Protein 4LOX (pdb70)

Foldseek 3Di:
DAFADDDLLLVLLQCLQFKFWAWDWAQDCVAPLRTDIWIKIKGKDFQLQPVNLVSVCVVQVVAFDWADDDDGMIMTMHTDLVSCVVGVVVSCVVNPHQFLSSLLVVLSVVLSVLVVVPVCSDNVSVLSNLQSNQPHDPGDDPVSCVVCVVRDRPDGDDDDDRDSPDLLSVLNNCLRFKDFDWDWAADPPQPLGTDIWTKIKGKDFLSRVVHLVCVCVVQVHFDKDDDPPDRMMMGMDTPLVSCVPGVLVSCVVNPHHGCVSVQSVLSVVLSVLVVVVVCSPNVNVVVNVVSNCCHDVNPD

Sequence (300 aa):
GENGKLNPWAVVGFIDAEGSFMVRVRKNSKYKTGWLVVAIFSVTVDKKDLFLLESLKTFFGGLGSIKKSGNSTFSYRIESSEQQLTKIILPFFDKYSLITEKLGDYLLFKKVLELMGTKEHLTQRGLEKIVSLKASINKGLSEELQAAFPQCVPTPRPEINNKLIPDPFWLAGFVSGDGSFKSILKKSESIKVGFQSILVFQITQHARDVKLMESLISYLGCGFIEKDSRGPWLYYTVTNFSDIQGKIIPFFHQYKIIGSKYGDYMDWCKIALIMQNKNHLTPEGLNEIRALKGGMNKGRL

Radius of gyration: 22.29 Å; Cα contacts (8 Å, |Δi|>4): 519; chains: 1; bounding box: 34×68×50 Å

InterPro domains:
  IPR004860 Homing endonuclease, LAGLIDADG domain [PF00961] (127-226)
  IPR004860 Homing endonuclease, LAGLIDADG domain [PF00961] (285-385)
  IPR027434 Homing endonuclease [G3DSA:3.10.28.10] (90-269)
  IPR027434 Homing endonuclease [G3DSA:3.10.28.10] (270-428)
  IPR027434 Homing endonuclease [SSF55608] (118-264)
  IPR027434 Homing endonuclease [SSF55608] (281-418)
  IPR051289 LAGLIDADG Homing Endonuclease [PTHR36181] (102-414)

Organism: Sordaria macrospora (strain ATCC MYA-333 / DSM 997 / K(L3346) / K-hell) (NCBI:txid771870)

Structure (mmCIF, N/CA/C/O backbone):
data_4LOX
#
_entry.id   4LOX
#
_cell.length_a   61.284
_cell.length_b   67.429
_cell.length_c   98.090
_cell.angle_alpha   90.00
_cell.angle_beta   90.00
_cell.angle_gamma   90.00
#
_symmetry.space_group_name_H-M   'P 21 21 21'
#
loop_
_entity.id
_entity.type
_entity.pdbx_description
1 polymer 'LAGLIDADG homing endonuclease I-SmaMI'
2 polymer "DNA (5'-D(*CP*GP*TP*AP*CP*AP*CP*CP*TP*GP*AP*TP*AP*A)-3')"
3 polymer "DNA (5'-D(P*TP*GP*GP*AP*GP*GP*AP*TP*AP*CP*C)-3')"
4 polymer "DNA (5'-D(*GP*GP*TP*AP*TP*CP*CP*TP*CP*CP*AP*TP*TP*AP*T)-3')"
5 polymer "DNA (5'-D(P*CP*AP*GP*GP*TP*GP*TP*AP*CP*G)-3')"
6 non-polymer 'MAGNESIUM ION'
7 water water
#
loop_
_atom_site.group_PDB
_atom_site.id
_atom_site.type_symbol
_atom_site.label_atom_id
_atom_site.label_alt_id
_atom_site.label_comp_id
_atom_site.label_asym_id
_atom_site.label_entity_id
_atom_site.label_seq_id
_atom_site.pdbx_PDB_ins_code
_atom_site.Cartn_x
_atom_site.Cartn_y
_atom_site.Cartn_z
_atom_site.occupancy
_atom_site.B_iso_or_equiv
_atom_site.auth_seq_id
_atom_site.auth_comp_id
_atom_site.auth_asym_id
_atom_site.auth_atom_id
_atom_site.pdbx_PDB_model_num
ATOM 1 N N . GLY A 1 3 ? -7.124 21.522 5.033 1.00 46.33 3 GLY A N 1
ATOM 2 C CA . GLY A 1 3 ? -5.692 21.076 5.112 1.00 44.83 3 GLY A CA 1
ATOM 3 C C . GLY A 1 3 ? -5.563 19.584 5.360 1.00 41.46 3 GLY A C 1
ATOM 4 O O . GLY A 1 3 ? -4.720 18.904 4.769 1.00 56.82 3 GLY A O 1
ATOM 5 N N . GLU A 1 4 ? -6.394 19.072 6.261 1.00 64.19 4 GLU A N 1
ATOM 6 C CA . GLU A 1 4 ? -6.325 17.669 6.650 1.00 52.69 4 GLU A CA 1
ATOM 7 C C . GLU A 1 4 ? -7.750 17.231 6.929 1.00 56.22 4 GLU A C 1
ATOM 8 O O . GLU A 1 4 ? -8.532 17.967 7.548 1.00 68.39 4 GLU A O 1
ATOM 14 N N . ASN A 1 5 ? -8.113 16.045 6.449 1.00 49.53 5 ASN A N 1
ATOM 15 C CA . ASN A 1 5 ? -9.501 15.644 6.539 1.00 39.10 5 ASN A CA 1
ATOM 16 C C . ASN A 1 5 ? -9.660 14.210 7.088 1.00 35.69 5 ASN A C 1
ATOM 17 O O . ASN A 1 5 ? -9.085 13.267 6.559 1.00 38.33 5 ASN A O 1
ATOM 22 N N . GLY A 1 6 ? -10.418 14.064 8.173 1.00 38.10 6 GLY A N 1
ATOM 23 C CA . GLY A 1 6 ? -10.692 12.737 8.769 1.00 46.13 6 GLY A CA 1
ATOM 24 C C . GLY A 1 6 ? -12.156 12.338 9.011 1.00 44.32 6 GLY A C 1
ATOM 25 O O . GLY A 1 6 ? -12.398 11.338 9.706 1.00 53.33 6 GLY A O 1
ATOM 26 N N . LYS A 1 7 ? -13.130 13.092 8.477 1.00 45.10 7 LYS A N 1
ATOM 27 C CA . LYS A 1 7 ? -14.582 12.712 8.565 1.00 38.15 7 LYS A CA 1
ATOM 28 C C . LYS A 1 7 ? -14.787 11.482 7.701 1.00 38.79 7 LYS A C 1
ATOM 29 O O . LYS A 1 7 ? -14.238 11.427 6.571 1.00 41.38 7 LYS A O 1
ATOM 35 N N . LEU A 1 8 ? -15.534 10.495 8.216 1.00 38.31 8 LEU A N 1
ATOM 36 C CA . LEU A 1 8 ? -15.589 9.161 7.560 1.00 32.04 8 LEU A CA 1
ATOM 37 C C . LEU A 1 8 ? -17.017 8.732 7.283 1.00 31.52 8 LEU A C 1
ATOM 38 O O . LEU A 1 8 ? -17.879 8.853 8.089 1.00 37.30 8 LEU A O 1
ATOM 43 N N . ASN A 1 9 ? -17.242 8.243 6.104 1.00 32.44 9 ASN A N 1
ATOM 44 C CA . ASN A 1 9 ? -18.541 7.788 5.640 1.00 30.90 9 ASN A CA 1
ATOM 45 C C . ASN A 1 9 ? -18.270 6.296 5.385 1.00 28.90 9 ASN A C 1
ATOM 46 O O . ASN A 1 9 ? -17.098 5.932 5.023 1.00 27.99 9 ASN A O 1
ATOM 51 N N . PRO A 1 10 ? -19.282 5.403 5.583 1.00 27.07 10 PRO A N 1
ATOM 52 C CA . PRO A 1 10 ? -19.003 3.952 5.369 1.00 27.22 10 PRO A CA 1
ATOM 53 C C . PRO A 1 10 ? -18.304 3.614 4.010 1.00 26.13 10 PRO A C 1
ATOM 54 O O . PRO A 1 10 ? -17.346 2.859 3.988 1.00 22.83 10 PRO A O 1
ATOM 58 N N . TRP A 1 11 ? -18.762 4.228 2.914 1.00 26.88 11 TRP A N 1
ATOM 59 C CA . TRP A 1 11 ? -18.216 3.959 1.569 1.00 23.93 11 TRP A CA 1
ATOM 60 C C . TRP A 1 11 ? -16.788 4.489 1.435 1.00 24.45 11 TRP A C 1
ATOM 61 O O . TRP A 1 11 ? -15.890 3.830 0.817 1.00 22.64 11 TRP A O 1
ATOM 72 N N . ALA A 1 12 ? -16.535 5.651 2.054 1.00 23.83 12 ALA A N 1
ATOM 73 C CA . ALA A 1 12 ? -15.156 6.167 2.048 1.00 24.55 12 ALA A CA 1
ATOM 74 C C . ALA A 1 12 ? -14.256 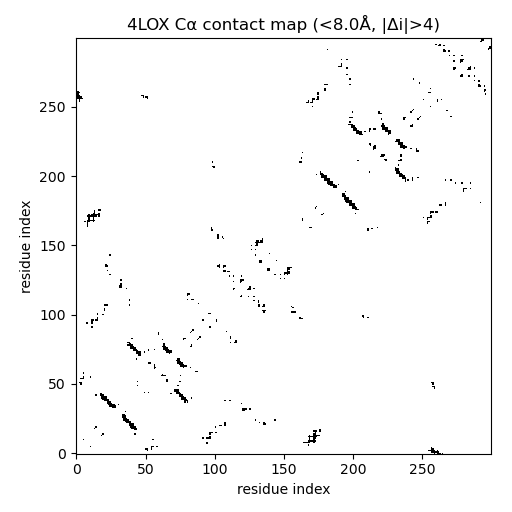5.178 2.759 1.00 25.01 12 ALA A C 1
ATOM 75 O O . ALA A 1 12 ? -13.114 4.914 2.317 1.00 24.52 12 ALA A O 1
ATOM 77 N N . VAL A 1 13 ? -14.773 4.589 3.837 1.00 24.73 13 VAL A N 1
ATOM 78 C CA . VAL A 1 13 ? -13.973 3.586 4.569 1.00 24.63 13 VAL A CA 1
ATOM 79 C C . VAL A 1 13 ? -13.677 2.411 3.663 1.00 24.25 13 VAL A C 1
ATOM 80 O O . VAL A 1 13 ? -12.533 1.947 3.582 1.00 22.97 13 VAL A O 1
ATOM 84 N N . VAL A 1 14 ? -14.712 1.936 2.975 1.00 25.30 14 VAL A N 1
ATOM 85 C CA . VAL A 1 14 ? -14.541 0.829 2.048 1.00 25.35 14 VAL A CA 1
ATOM 86 C C . VAL A 1 14 ? -13.528 1.122 0.940 1.00 24.27 14 VAL A C 1
ATOM 87 O O . VAL A 1 14 ? -12.666 0.280 0.631 1.00 23.74 14 VAL A O 1
ATOM 91 N N . GLY A 1 15 ? -13.647 2.297 0.324 1.00 23.88 15 GLY A N 1
ATOM 92 C CA . GLY A 1 15 ? -12.670 2.713 -0.676 1.00 22.79 15 GLY A CA 1
ATOM 93 C C . GLY A 1 15 ? -11.262 2.750 -0.097 1.00 21.48 15 GLY A C 1
ATOM 94 O O . GLY A 1 15 ? -10.291 2.297 -0.748 1.00 21.49 15 GLY A O 1
ATOM 95 N N . PHE A 1 16 ? -11.127 3.297 1.111 1.00 21.61 16 PHE A N 1
ATOM 96 C CA . PHE A 1 16 ? -9.775 3.411 1.673 1.00 21.45 16 PHE A CA 1
ATOM 97 C C . PHE A 1 16 ? -9.153 2.042 1.914 1.00 22.78 16 PHE A C 1
ATOM 98 O O . PHE A 1 16 ? -7.934 1.852 1.699 1.00 22.07 16 PHE A O 1
ATOM 106 N N . ILE A 1 17 ? -9.986 1.094 2.362 1.00 22.88 17 ILE A N 1
ATOM 107 C CA . ILE A 1 17 ? -9.499 -0.276 2.638 1.00 23.14 17 ILE A CA 1
ATOM 108 C C . ILE A 1 17 ? -9.241 -1.029 1.345 1.00 22.89 17 ILE A C 1
ATOM 109 O O . ILE A 1 17 ? -8.187 -1.719 1.218 1.00 23.60 17 ILE A O 1
ATOM 114 N N . ASP A 1 18 ? -10.124 -0.859 0.349 1.00 21.29 18 ASP A N 1
ATOM 115 C CA . ASP A 1 18 ? -9.810 -1.404 -1.016 1.00 22.54 18 ASP A CA 1
ATOM 116 C C . ASP A 1 18 ? -8.399 -0.970 -1.434 1.00 22.88 18 ASP A C 1
ATOM 117 O O . ASP A 1 18 ? -7.624 -1.764 -2.012 1.00 21.56 18 ASP A O 1
ATOM 122 N N . ALA A 1 19 ? -8.049 0.289 -1.116 1.00 21.84 19 ALA A N 1
ATOM 123 C CA . ALA A 1 19 ? -6.760 0.865 -1.448 1.00 21.61 19 ALA A CA 1
ATOM 124 C C . ALA A 1 19 ? -5.635 0.369 -0.519 1.00 22.93 19 ALA A C 1
ATOM 125 O O . ALA A 1 19 ? -4.571 -0.102 -1.002 1.00 21.74 19 ALA A O 1
ATOM 127 N N . GLU A 1 20 ? -5.856 0.450 0.797 1.00 22.86 20 GLU A N 1
ATOM 128 C CA . GLU A 1 20 ? -4.730 0.422 1.721 1.00 26.33 20 GLU A CA 1
ATOM 129 C C . GLU A 1 20 ? -4.763 -0.776 2.696 1.00 27.53 20 GLU A C 1
ATOM 130 O O . GLU A 1 20 ? -3.769 -1.039 3.354 1.00 29.21 20 GLU A O 1
ATOM 136 N N . GLY A 1 21 ? -5.890 -1.484 2.778 1.00 25.94 21 GLY A N 1
ATOM 137 C CA . GLY A 1 21 ? -6.103 -2.475 3.812 1.00 26.03 21 GLY A CA 1
ATOM 138 C C . GLY A 1 21 ? -5.551 -3.844 3.483 1.00 27.92 21 GLY A C 1
ATOM 139 O O . GLY A 1 21 ? -5.260 -4.116 2.333 1.00 28.96 21 GLY A O 1
ATOM 140 N N . SER A 1 22 ? -5.404 -4.703 4.499 1.00 27.94 22 SER A N 1
ATOM 141 C CA . SER A 1 22 ? -5.088 -6.122 4.296 1.00 23.52 22 SER A CA 1
ATOM 142 C C . SER A 1 22 ? -5.892 -6.977 5.226 1.00 23.31 22 SER A C 1
ATOM 143 O O . SER A 1 22 ? -6.163 -6.594 6.375 1.00 22.89 22 SER A O 1
ATOM 146 N N . PHE A 1 23 ? -6.287 -8.134 4.702 1.00 21.57 23 PHE A N 1
ATOM 147 C CA . PHE A 1 23 ? -6.979 -9.179 5.446 1.00 22.51 23 PHE A CA 1
ATOM 148 C C . PHE A 1 23 ? -6.002 -10.372 5.481 1.00 23.85 23 PHE A C 1
ATOM 149 O O . PHE A 1 23 ? -5.677 -10.957 4.452 1.00 25.29 23 PHE A O 1
ATOM 157 N N . MET A 1 24 ? -5.461 -10.657 6.661 1.00 23.72 24 MET A N 1
ATOM 158 C CA . MET A 1 24 ? -4.317 -11.542 6.753 1.00 25.84 24 MET A CA 1
ATOM 159 C C . MET A 1 24 ? -4.645 -12.717 7.654 1.00 26.93 24 MET A C 1
ATOM 160 O O . MET A 1 24 ? -5.519 -12.628 8.524 1.00 27.35 24 MET A O 1
ATOM 165 N N . VAL A 1 25 ? -3.960 -13.821 7.430 1.00 29.16 25 VAL A N 1
ATOM 166 C CA . VAL A 1 25 ? -4.088 -15.015 8.272 1.00 30.69 25 VAL A CA 1
ATOM 167 C C . VAL A 1 25 ? -2.657 -15.523 8.493 1.00 30.66 25 VAL A C 1
ATOM 168 O O . VAL A 1 25 ? -1.957 -15.801 7.543 1.00 31.86 25 VAL A O 1
ATOM 172 N N . ARG A 1 26 ? -2.227 -15.536 9.746 1.00 27.68 26 ARG A N 1
ATOM 173 C CA . ARG A 1 26 ? -1.006 -16.146 10.151 1.00 30.69 26 ARG A CA 1
ATOM 174 C C . ARG A 1 26 ? -1.310 -17.575 10.612 1.00 31.79 26 ARG A C 1
ATOM 175 O O . ARG A 1 26 ? -2.307 -17.811 11.315 1.00 32.05 26 ARG A O 1
ATOM 183 N N . VAL A 1 27 ? -0.531 -18.516 10.271 1.00 30.80 27 VAL A N 1
ATOM 184 C CA . VAL A 1 27 ? -0.470 -19.923 10.705 1.00 33.21 27 VAL A CA 1
ATOM 185 C C . VAL A 1 27 ? 0.889 -20.304 11.348 1.00 34.09 27 VAL A C 1
ATOM 186 O O . VAL A 1 27 ? 1.944 -20.376 10.695 1.00 33.81 27 VAL A O 1
ATOM 190 N N . ARG A 1 28 ? 1.175 -20.292 12.519 1.00 33.63 28 ARG A N 1
ATOM 191 C CA . ARG A 1 28 ? 2.465 -20.228 13.146 1.00 34.86 28 ARG A CA 1
ATOM 192 C C . ARG A 1 28 ? 2.767 -21.543 13.825 1.00 35.18 28 ARG A C 1
ATOM 193 O O . ARG A 1 28 ? 1.961 -22.108 14.587 1.00 35.91 28 ARG A O 1
ATOM 201 N N . LYS A 1 29 ? 3.946 -22.031 13.536 1.00 36.64 29 LYS A N 1
ATOM 202 C CA . LYS A 1 29 ? 4.398 -23.274 14.109 1.00 38.44 29 LYS A CA 1
ATOM 203 C C . LYS A 1 29 ? 4.683 -23.054 15.572 1.00 39.01 29 LYS A C 1
ATOM 204 O O . LYS A 1 29 ? 5.432 -22.148 15.950 1.00 38.75 29 LYS A O 1
ATOM 210 N N . ASN A 1 30 ? 4.086 -23.904 16.392 1.00 40.38 30 ASN A N 1
ATOM 211 C CA . ASN A 1 30 ? 4.199 -23.760 17.829 1.00 41.45 30 ASN A CA 1
ATOM 212 C C . ASN A 1 30 ? 3.699 -25.009 18.512 1.00 40.22 30 ASN A C 1
ATOM 213 O O . ASN A 1 30 ? 2.465 -25.245 18.612 1.00 39.05 30 ASN A O 1
ATOM 218 N N . SER A 1 31 ? 4.665 -25.796 18.984 1.00 40.60 31 SER A N 1
ATOM 219 C CA . SER A 1 31 ? 4.427 -27.119 19.572 1.00 42.51 31 SER A CA 1
ATOM 220 C C . SER A 1 31 ? 3.545 -27.071 20.819 1.00 41.42 31 SER A C 1
ATOM 221 O O . SER A 1 31 ? 3.066 -28.107 21.287 1.00 40.33 31 SER A O 1
ATOM 224 N N . LYS A 1 32 ? 3.286 -25.867 21.328 1.00 41.47 32 LYS A N 1
ATOM 225 C CA . LYS A 1 32 ? 2.486 -25.732 22.544 1.00 42.26 32 LYS A CA 1
ATOM 226 C C . LYS A 1 32 ? 0.985 -25.838 22.265 1.00 39.76 32 LYS A C 1
ATOM 227 O O . LYS A 1 32 ? 0.166 -25.891 23.191 1.00 36.63 32 LYS A O 1
ATOM 233 N N . TYR A 1 33 ? 0.636 -25.858 20.984 1.00 40.41 33 TYR A N 1
ATOM 234 C CA . TYR A 1 33 ? -0.776 -26.037 20.581 1.00 38.67 33 TYR A CA 1
ATOM 235 C C . TYR A 1 33 ? -0.974 -27.474 20.168 1.00 39.37 33 TYR A C 1
ATOM 236 O O . TYR A 1 33 ? -0.071 -28.057 19.586 1.00 42.52 33 TYR A O 1
ATOM 245 N N . LYS A 1 34 ? -2.153 -28.015 20.459 1.00 38.92 34 LYS A N 1
ATOM 246 C CA . LYS A 1 34 ? -2.489 -29.392 20.175 1.00 40.94 34 LYS A CA 1
ATOM 247 C C . LYS A 1 34 ? -2.248 -29.810 18.735 1.00 41.17 34 LYS A C 1
ATOM 248 O O . LYS A 1 34 ? -1.693 -30.875 18.506 1.00 42.19 34 LYS A O 1
ATOM 254 N N . THR A 1 35 ? -2.640 -28.966 17.771 1.00 40.49 35 THR A N 1
ATOM 255 C CA . THR A 1 35 ? -2.361 -29.240 16.364 1.00 40.16 35 THR A CA 1
ATOM 256 C C . THR A 1 35 ? -0.897 -29.005 15.968 1.00 41.37 35 THR A C 1
ATOM 257 O O . THR A 1 35 ? -0.513 -29.438 14.904 1.00 46.07 35 THR A O 1
ATOM 261 N N . GLY A 1 36 ? -0.096 -28.298 16.766 1.00 39.31 36 GLY A N 1
ATOM 262 C CA . GLY A 1 36 ? 1.287 -27.913 16.368 1.00 38.92 36 GLY A CA 1
ATOM 263 C C . GLY A 1 36 ? 1.345 -26.488 15.785 1.00 37.26 36 GLY A C 1
ATOM 264 O O . GLY A 1 36 ? 2.428 -25.930 15.531 1.00 36.50 36 GLY A O 1
ATOM 265 N N . TRP A 1 37 ? 0.179 -25.878 15.584 1.00 35.97 37 TRP A N 1
ATOM 266 C CA . TRP A 1 37 ? 0.110 -24.614 14.877 1.00 36.65 37 TRP A CA 1
ATOM 267 C C . TRP A 1 37 ? -0.867 -23.646 15.535 1.00 35.32 37 TRP A C 1
ATOM 268 O O . TRP A 1 37 ? -1.946 -24.046 15.952 1.00 36.16 37 TRP A O 1
ATOM 279 N N . LEU A 1 38 ? -0.466 -22.377 15.592 1.00 36.40 38 LEU A N 1
ATOM 280 C CA . LEU A 1 38 ? -1.308 -21.269 16.008 1.00 34.75 38 LEU A CA 1
ATOM 281 C C . LEU A 1 38 ? -1.874 -20.468 14.795 1.00 32.41 38 LEU A C 1
ATOM 282 O O . LEU A 1 38 ? -1.127 -20.055 13.881 1.00 31.17 38 LEU A O 1
ATOM 287 N N . VAL A 1 39 ? -3.178 -20.205 14.852 1.00 29.15 39 VAL A N 1
ATOM 288 C CA . VAL A 1 39 ? -3.940 -19.609 13.767 1.00 29.87 39 VAL A CA 1
ATOM 289 C C . VAL A 1 39 ? -4.427 -18.269 14.214 1.00 29.24 39 VAL A C 1
ATOM 290 O O . VAL A 1 39 ? -5.100 -18.190 15.235 1.00 30.59 39 VAL A O 1
ATOM 294 N N . VAL A 1 40 ? -4.091 -17.230 13.444 1.00 30.37 40 VAL A N 1
ATOM 295 C CA . VAL A 1 40 ? -4.453 -15.824 13.751 1.00 31.02 40 VAL A CA 1
ATOM 296 C C . VAL A 1 40 ? -5.007 -15.133 12.498 1.00 29.45 40 VAL A C 1
ATOM 297 O O . VAL A 1 40 ? -4.383 -15.183 11.416 1.00 28.62 40 VAL A O 1
ATOM 301 N N . ALA A 1 41 ? -6.151 -14.471 12.662 1.00 26.90 41 ALA A N 1
ATOM 302 C CA . ALA A 1 41 ? -6.686 -13.570 11.631 1.00 27.38 41 ALA A CA 1
ATOM 303 C C . ALA A 1 41 ? -6.465 -12.067 11.981 1.00 26.50 41 ALA A C 1
ATOM 304 O O . ALA A 1 41 ? -6.685 -11.630 13.145 1.00 26.64 41 ALA A O 1
ATOM 306 N N . ILE A 1 42 ? -6.035 -11.278 10.993 1.00 23.48 42 ILE A N 1
ATOM 307 C CA . ILE A 1 42 ? -5.687 -9.846 11.242 1.00 25.03 42 ILE A CA 1
ATOM 308 C C . ILE A 1 42 ? -6.260 -8.897 10.185 1.00 24.38 42 ILE A C 1
ATOM 309 O O . ILE A 1 42 ? -6.036 -9.114 8.973 1.00 25.47 42 ILE A O 1
ATOM 314 N N . PHE A 1 43 ? -7.014 -7.875 10.632 1.00 21.96 43 PHE A N 1
ATOM 315 C CA . PHE A 1 43 ? -7.390 -6.767 9.749 1.00 21.94 43 PHE A CA 1
ATOM 316 C C . PHE A 1 43 ? -6.362 -5.657 10.025 1.00 21.82 43 PHE A C 1
ATOM 317 O O . PHE A 1 43 ? -6.112 -5.324 11.177 1.00 22.22 43 PHE A O 1
ATOM 325 N N . SER A 1 44 ? -5.781 -5.098 8.976 1.00 21.16 44 SER A N 1
ATOM 326 C CA . SER A 1 44 ? -4.663 -4.154 9.067 1.00 23.07 44 SER A CA 1
ATOM 327 C C . SER A 1 44 ? -4.811 -3.022 8.049 1.00 24.09 44 SER A C 1
ATOM 328 O O . SER A 1 44 ? -5.271 -3.209 6.928 1.00 25.70 44 SER A O 1
ATOM 331 N N . VAL A 1 45 ? -4.408 -1.831 8.443 1.00 22.53 45 VAL A N 1
ATOM 332 C CA . VAL A 1 45 ? -4.269 -0.757 7.477 1.00 23.87 45 VAL A CA 1
ATOM 333 C C . VAL A 1 45 ? -3.123 0.046 8.015 1.00 24.93 45 VAL A C 1
ATOM 334 O O . VAL A 1 45 ? -3.006 0.202 9.251 1.00 27.80 45 VAL A O 1
ATOM 338 N N . THR A 1 46 ? -2.240 0.485 7.122 1.00 24.46 46 THR A N 1
ATOM 339 C CA . THR A 1 46 ? -1.018 1.226 7.526 1.00 2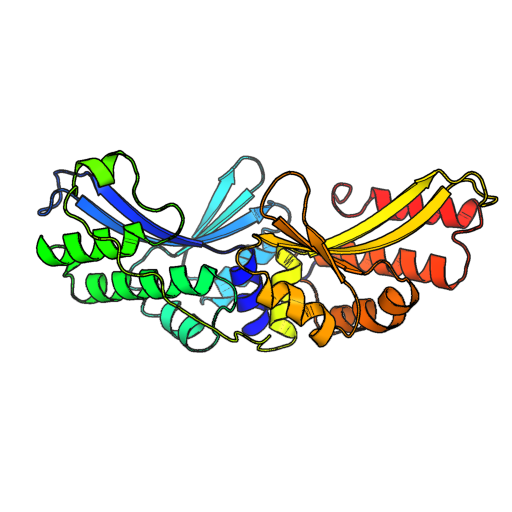6.18 46 THR A CA 1
ATOM 340 C C . THR A 1 46 ? -0.958 2.590 6.793 1.00 28.75 46 THR A C 1
ATOM 341 O O . THR A 1 46 ? -1.344 2.663 5.630 1.00 31.70 46 THR A O 1
ATOM 345 N N . VAL A 1 47 ? -0.553 3.661 7.476 1.00 27.09 47 VAL A N 1
ATOM 346 C CA . VAL A 1 47 ? -0.382 4.991 6.854 1.00 25.32 47 VAL A CA 1
ATOM 347 C C . VAL A 1 47 ? 0.915 5.651 7.302 1.00 26.69 47 VAL A C 1
ATOM 348 O O . VAL A 1 47 ? 1.501 5.266 8.283 1.00 27.21 47 VAL A O 1
ATOM 352 N N . ASP A 1 48 ? 1.352 6.662 6.566 1.00 29.12 48 ASP A N 1
ATOM 353 C CA . ASP A 1 48 ? 2.468 7.495 6.987 1.00 30.99 48 ASP A CA 1
ATOM 354 C C . ASP A 1 48 ? 2.111 8.208 8.302 1.00 28.94 48 ASP A C 1
ATOM 355 O O . ASP A 1 48 ? 0.938 8.452 8.623 1.00 26.70 48 ASP A O 1
ATOM 360 N N . LYS A 1 49 ? 3.125 8.558 9.061 1.00 30.35 49 LYS A N 1
ATOM 361 C CA . LYS A 1 49 ? 2.889 9.121 10.396 1.00 31.33 49 LYS A CA 1
ATOM 362 C C . LYS A 1 49 ? 2.155 10.440 10.314 1.00 32.18 49 LYS A C 1
ATOM 363 O O . LYS A 1 49 ? 1.476 10.826 11.268 1.00 35.14 49 LYS A O 1
ATOM 369 N N . LYS A 1 50 ? 2.272 11.123 9.172 1.00 33.15 50 LYS A N 1
ATOM 370 C CA . LYS A 1 50 ? 1.533 12.372 9.005 1.00 33.96 50 LYS A CA 1
ATOM 371 C C . LYS A 1 50 ? 0.025 12.116 8.909 1.00 32.17 50 LYS A C 1
ATOM 372 O O . LYS A 1 50 ? -0.715 13.051 8.932 1.00 32.09 50 LYS A O 1
ATOM 378 N N . ASP A 1 51 ? -0.391 10.847 8.816 1.00 32.03 51 ASP A N 1
ATOM 379 C CA . ASP A 1 51 ? -1.817 10.469 8.779 1.00 28.25 51 ASP A CA 1
ATOM 380 C C . ASP A 1 51 ? -2.293 9.690 10.008 1.00 30.20 51 ASP A C 1
ATOM 381 O O . ASP A 1 51 ? -3.311 8.956 9.932 1.00 30.54 51 ASP A O 1
ATOM 386 N N . LEU A 1 52 ? -1.579 9.836 11.128 1.00 30.55 52 LEU A N 1
ATOM 387 C CA . LEU A 1 52 ? -2.086 9.330 12.405 1.00 31.77 52 LEU A CA 1
ATOM 388 C C . LEU A 1 52 ? -3.520 9.765 12.669 1.00 31.77 52 LEU A C 1
ATOM 389 O O . LEU A 1 52 ? -4.298 8.948 13.110 1.00 33.28 52 LEU A O 1
ATOM 394 N N . PHE A 1 53 ? -3.877 11.024 12.406 1.00 32.14 53 PHE A N 1
ATOM 395 C CA . PHE A 1 53 ? -5.258 11.485 12.726 1.00 30.96 53 PHE A CA 1
ATOM 396 C C . PHE A 1 53 ? -6.278 10.627 11.981 1.00 28.96 53 PHE A C 1
ATOM 397 O O . PHE A 1 53 ? -7.378 10.355 12.519 1.00 27.06 53 PHE A O 1
ATOM 405 N N . LEU A 1 54 ? -5.900 10.178 10.768 1.00 27.11 54 LEU A N 1
ATOM 406 C CA . LEU A 1 54 ? -6.781 9.323 9.979 1.00 27.67 54 LEU A CA 1
ATOM 407 C C . LEU A 1 54 ? -6.964 7.961 10.621 1.00 27.35 54 LEU A C 1
ATOM 408 O O . LEU A 1 54 ? -8.065 7.399 10.623 1.00 27.60 54 LEU A O 1
ATOM 413 N N . LEU A 1 55 ? -5.877 7.409 11.155 1.00 28.34 55 LEU A N 1
ATOM 414 C CA . LEU A 1 55 ? -5.990 6.138 11.802 1.00 29.57 55 LEU A CA 1
ATOM 415 C C . LEU A 1 55 ? -6.826 6.222 13.078 1.00 29.54 55 LEU A C 1
ATOM 416 O O . LEU A 1 55 ? -7.659 5.321 13.352 1.00 31.28 55 LEU A O 1
ATOM 421 N N . GLU A 1 56 ? -6.620 7.280 13.859 1.00 29.14 56 GLU A N 1
ATOM 422 C CA . GLU A 1 56 ? -7.455 7.452 15.062 1.00 31.82 56 GLU A CA 1
ATOM 423 C C . GLU A 1 56 ? -8.947 7.563 14.682 1.00 31.32 56 GLU A C 1
ATOM 424 O O . GLU A 1 56 ? -9.786 7.081 15.444 1.00 29.93 56 GLU A O 1
ATOM 430 N N . SER A 1 57 ? -9.268 8.178 13.532 1.00 28.77 57 SER A N 1
ATOM 431 C CA . SER A 1 57 ? -10.693 8.238 13.063 1.00 28.76 57 SER A CA 1
ATOM 432 C C . SER A 1 57 ? -11.235 6.902 12.687 1.00 27.20 57 SER A C 1
ATOM 433 O O . SER A 1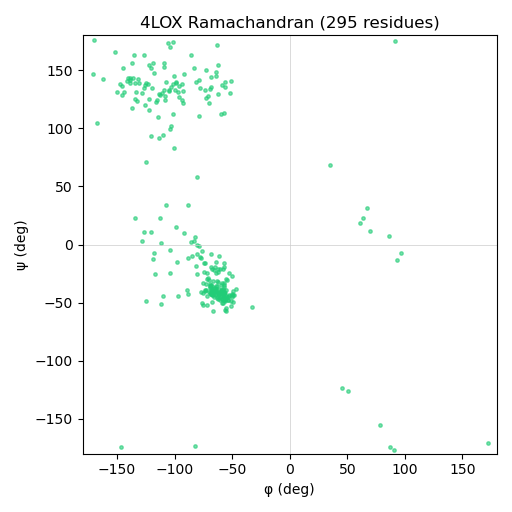 57 ? -12.394 6.581 12.984 1.00 28.82 57 SER A O 1
ATOM 436 N N . LEU A 1 58 ? -10.424 6.139 11.968 1.00 26.39 58 LEU A N 1
ATOM 437 C CA . LEU A 1 58 ? -10.792 4.762 11.647 1.00 27.32 58 LEU A CA 1
ATOM 438 C C . LEU A 1 58 ? -11.111 3.933 12.889 1.00 27.06 58 LEU A C 1
ATOM 439 O O . LEU A 1 58 ? -12.137 3.225 12.949 1.00 27.39 58 LEU A O 1
ATOM 444 N N . LYS A 1 59 ? -10.248 4.024 13.894 1.00 26.51 59 LYS A N 1
ATOM 445 C CA . LYS A 1 59 ? -10.449 3.256 15.112 1.00 26.94 59 LYS A CA 1
ATOM 446 C C . LYS A 1 59 ? -11.753 3.673 15.776 1.00 26.82 59 LYS A C 1
ATOM 447 O O . LYS A 1 59 ? -12.533 2.821 16.178 1.00 26.90 59 LYS A O 1
ATOM 453 N N . THR A 1 60 ? -12.000 4.973 15.865 1.00 28.23 60 THR A N 1
ATOM 454 C CA . THR A 1 60 ? -13.296 5.467 16.394 1.00 30.58 60 THR A CA 1
ATOM 455 C C . THR A 1 60 ? -14.456 4.946 15.568 1.00 29.93 60 THR A C 1
ATOM 456 O O . THR A 1 60 ? -15.485 4.544 16.123 1.00 29.01 60 THR A O 1
ATOM 460 N N . PHE A 1 61 ? -14.273 4.956 14.236 1.00 28.80 61 PHE A N 1
ATOM 461 C CA . PHE A 1 61 ? -15.297 4.470 13.322 1.00 28.17 61 PHE A CA 1
ATOM 462 C C . PHE A 1 61 ? -15.661 3.013 13.634 1.00 27.09 61 PHE A C 1
ATOM 463 O O . PHE A 1 61 ? -16.832 2.624 13.641 1.00 26.98 61 PHE A O 1
ATOM 471 N N . PHE A 1 62 ? -14.639 2.208 13.913 1.00 28.09 62 PHE A N 1
ATOM 472 C CA . PHE A 1 62 ? -14.864 0.826 14.383 1.00 27.87 62 PHE A CA 1
ATOM 473 C C . PHE A 1 62 ? -15.011 0.635 15.905 1.00 28.64 62 PHE A C 1
ATOM 474 O O . PHE A 1 62 ? -14.600 -0.405 16.471 1.00 27.81 62 PHE A O 1
ATOM 482 N N . GLY A 1 63 ? -15.615 1.642 16.548 1.00 30.04 63 GLY A N 1
ATOM 483 C CA . GLY A 1 63 ? -16.012 1.592 17.962 1.00 31.96 63 GLY A CA 1
ATOM 484 C C . GLY A 1 63 ? -14.872 1.454 18.951 1.00 33.32 63 GLY A C 1
ATOM 485 O O . GLY A 1 63 ? -15.081 0.998 20.061 1.00 36.04 63 GLY A O 1
ATOM 486 N N . GLY A 1 64 ? -13.658 1.845 18.559 1.00 33.21 64 GLY A N 1
ATOM 487 C CA . GLY A 1 64 ? -12.551 1.921 19.509 1.00 32.73 64 GLY A CA 1
ATOM 488 C C . GLY A 1 64 ? -11.837 0.604 19.658 1.00 31.94 64 GLY A C 1
ATOM 489 O O . GLY A 1 64 ? -10.963 0.467 20.504 1.00 34.69 64 GLY A O 1
ATOM 490 N N . LEU A 1 65 ? -12.204 -0.365 18.824 1.00 32.36 65 LEU A N 1
ATOM 491 C CA . LEU A 1 65 ? -11.579 -1.699 18.803 1.00 31.81 65 LEU A CA 1
ATOM 492 C C . LEU A 1 65 ? -10.181 -1.648 18.206 1.00 29.24 65 LEU A C 1
ATOM 493 O O . LEU A 1 65 ? -9.952 -0.829 17.365 1.00 28.00 65 LEU A O 1
ATOM 498 N N . GLY A 1 66 ? -9.266 -2.527 18.613 1.00 29.09 66 GLY A N 1
ATOM 499 C CA . GLY A 1 66 ? -7.990 -2.668 17.885 1.00 29.87 66 GLY A CA 1
ATOM 500 C C . GLY A 1 66 ? -6.891 -1.756 18.408 1.00 30.57 66 GLY A C 1
ATOM 501 O O . GLY A 1 66 ? -7.098 -1.055 19.356 1.00 31.00 66 GLY A O 1
ATOM 502 N N . SER A 1 67 ? -5.726 -1.770 17.773 1.00 28.29 67 SER A N 1
ATOM 503 C CA . SER A 1 67 ? -4.554 -1.073 18.276 1.00 28.68 67 SER A CA 1
ATOM 504 C C . SER A 1 67 ? -3.807 -0.327 17.175 1.00 27.71 67 SER A C 1
ATOM 505 O O . SER A 1 67 ? -3.688 -0.838 16.055 1.00 26.94 67 SER A O 1
ATOM 508 N N . ILE A 1 68 ? -3.269 0.847 17.512 1.00 28.34 68 ILE A N 1
ATOM 509 C CA . ILE A 1 68 ? -2.452 1.610 16.575 1.00 27.96 68 ILE A CA 1
ATOM 510 C C . ILE A 1 68 ? -1.055 1.599 17.157 1.00 29.67 68 ILE A C 1
ATOM 511 O O . ILE A 1 68 ? -0.883 1.907 18.344 1.00 31.70 68 ILE A O 1
ATOM 516 N N . LYS A 1 69 ? -0.084 1.228 16.323 1.00 28.94 69 LYS A N 1
ATOM 517 C CA . LYS A 1 69 ? 1.310 1.033 16.714 1.00 31.07 69 LYS A CA 1
ATOM 518 C C . LYS A 1 69 ? 2.256 1.457 15.600 1.00 29.98 69 LYS A C 1
ATOM 519 O O . LYS A 1 69 ? 1.927 1.357 14.424 1.00 28.80 69 LYS A O 1
ATOM 525 N N . LYS A 1 70 ? 3.462 1.872 15.963 1.00 31.32 70 LYS A N 1
ATOM 526 C CA . LYS A 1 70 ? 4.514 2.177 14.979 1.00 33.02 70 LYS A CA 1
ATOM 527 C C . LYS A 1 70 ? 4.723 0.927 14.106 1.00 33.46 70 LYS A C 1
ATOM 528 O O . LYS A 1 70 ? 4.787 -0.194 14.615 1.00 34.04 70 LYS A O 1
ATOM 534 N N . SER A 1 71 ? 4.824 1.115 12.791 1.00 33.30 71 SER A N 1
ATOM 535 C CA . SER A 1 71 ? 4.979 -0.020 11.903 1.00 34.15 71 SER A CA 1
ATOM 536 C C . SER A 1 71 ? 6.361 -0.111 11.267 1.00 38.39 71 SER A C 1
ATOM 537 O O . SER A 1 71 ? 6.935 -1.178 11.210 1.00 43.87 71 SER A O 1
ATOM 540 N N . GLY A 1 72 ? 6.874 1.014 10.790 1.00 39.56 72 GLY A N 1
ATOM 541 C CA . GLY A 1 72 ? 8.194 1.120 10.216 1.00 39.74 72 GLY A CA 1
ATOM 542 C C . GLY A 1 72 ? 8.628 2.513 10.597 1.00 40.18 72 GLY A C 1
ATOM 543 O O . GLY A 1 72 ? 7.907 3.193 11.343 1.00 42.48 72 GLY A O 1
ATOM 544 N N . ASN A 1 73 ? 9.784 2.956 10.091 1.00 37.77 73 ASN A N 1
ATOM 545 C CA . ASN A 1 73 ? 10.329 4.249 10.446 1.00 42.84 73 ASN A CA 1
ATOM 546 C C . ASN A 1 73 ? 9.388 5.434 10.431 1.00 41.51 73 ASN A C 1
ATOM 547 O O . ASN A 1 73 ? 9.503 6.310 11.278 1.00 47.11 73 ASN A O 1
ATOM 552 N N . SER A 1 74 ? 8.485 5.484 9.460 1.00 38.88 74 SER A N 1
ATOM 553 C CA . SER A 1 74 ? 7.594 6.632 9.357 1.00 36.15 74 SER A CA 1
ATOM 554 C C . SER A 1 74 ? 6.150 6.232 9.129 1.00 33.15 74 SER A C 1
ATOM 555 O O . SER A 1 74 ? 5.350 7.041 8.615 1.00 34.39 74 SER A O 1
ATOM 558 N N . THR A 1 75 ? 5.808 5.003 9.508 1.00 31.84 75 THR A N 1
ATOM 559 C CA . THR A 1 75 ? 4.389 4.529 9.345 1.00 31.11 75 THR A CA 1
ATOM 560 C C . THR A 1 75 ? 3.806 3.986 10.632 1.00 29.52 75 THR A C 1
ATOM 561 O O . THR A 1 75 ? 4.530 3.700 11.568 1.00 28.48 75 THR A O 1
ATOM 565 N N . PHE A 1 76 ? 2.480 3.865 10.685 1.00 26.19 76 PHE A N 1
ATOM 566 C CA . PHE A 1 76 ? 1.824 3.370 11.877 1.00 27.15 76 PHE A CA 1
ATOM 567 C C . PHE A 1 76 ? 0.777 2.473 11.333 1.00 25.95 76 PHE A C 1
ATOM 568 O O . PHE A 1 76 ? 0.213 2.784 10.288 1.00 24.82 76 PHE A O 1
ATOM 576 N N . SER A 1 77 ? 0.561 1.359 12.024 1.00 28.65 77 SER A N 1
ATOM 577 C CA . SER A 1 77 ? -0.481 0.344 11.724 1.00 28.37 77 SER A CA 1
ATOM 578 C C . SER A 1 77 ? -1.717 0.514 12.595 1.00 26.96 77 SER A C 1
ATOM 579 O O . SER A 1 77 ? -1.549 0.763 13.790 1.00 28.89 77 SER A O 1
ATOM 582 N N . TYR A 1 78 ? -2.932 0.361 12.036 1.00 22.86 78 TYR A N 1
ATOM 583 C CA . TYR A 1 78 ? -4.123 0.081 12.827 1.00 24.25 78 TYR A CA 1
ATOM 584 C C . TYR A 1 78 ? -4.530 -1.364 12.568 1.00 24.52 78 TYR A C 1
ATOM 585 O O . TYR A 1 78 ? -4.762 -1.751 11.411 1.00 25.07 78 TYR A O 1
ATOM 594 N N . ARG A 1 79 ? -4.651 -2.158 13.634 1.00 24.28 79 ARG A N 1
ATOM 595 C CA . ARG A 1 79 ? -4.911 -3.590 13.488 1.00 24.08 79 ARG A CA 1
ATOM 596 C C . ARG A 1 79 ? -5.974 -4.080 14.414 1.00 24.42 79 ARG A C 1
ATOM 597 O O . ARG A 1 79 ? -6.033 -3.650 15.553 1.00 27.39 79 ARG A O 1
ATOM 605 N N . ILE A 1 80 ? -6.833 -4.948 13.897 1.00 24.10 80 ILE A N 1
ATOM 606 C CA . ILE A 1 80 ? -7.723 -5.751 14.748 1.00 27.27 80 ILE A CA 1
ATOM 607 C C . ILE A 1 80 ? -7.358 -7.224 14.562 1.00 30.07 80 ILE A C 1
ATOM 608 O O . ILE A 1 80 ? -7.352 -7.771 13.438 1.00 27.74 80 ILE A O 1
ATOM 613 N N . GLU A 1 81 ? -7.016 -7.871 15.661 1.00 32.00 81 GLU A N 1
ATOM 614 C CA . GLU A 1 81 ? -6.592 -9.256 15.567 1.00 30.13 81 GLU A CA 1
ATOM 615 C C . GLU A 1 81 ? -7.331 -10.212 16.513 1.00 34.12 81 GLU A C 1
ATOM 616 O O . GLU A 1 81 ? -7.025 -11.422 16.556 1.00 34.06 81 GLU A O 1
ATOM 622 N N . SER A 1 82 ? -8.312 -9.682 17.254 1.00 36.90 82 SER A N 1
ATOM 623 C CA . SER A 1 82 ? -9.233 -10.549 18.004 1.00 30.01 82 SER A CA 1
ATOM 624 C C . SER A 1 82 ? -10.313 -11.162 17.099 1.00 32.49 82 SER A C 1
ATOM 625 O O . SER A 1 82 ? -11.215 -10.474 16.565 1.00 32.76 82 SER A O 1
ATOM 628 N N . SER A 1 83 ? -10.165 -12.473 16.925 1.00 35.24 83 SER A N 1
ATOM 629 C CA . SER A 1 83 ? -11.137 -13.373 16.294 1.00 34.55 83 SER A CA 1
ATOM 630 C C . SER A 1 83 ? -12.590 -12.964 16.536 1.00 32.76 83 SER A C 1
ATOM 631 O O . SER A 1 83 ? -13.419 -12.806 15.612 1.00 30.13 83 SER A O 1
ATOM 634 N N . GLU A 1 84 ? -12.871 -12.807 17.813 1.00 29.67 84 GLU A N 1
ATOM 635 C CA . GLU A 1 84 ? -14.149 -12.458 18.280 1.00 32.34 84 GLU A CA 1
ATOM 636 C C . GLU A 1 84 ? -14.655 -11.062 17.813 1.00 30.42 84 GLU A C 1
ATOM 637 O O . GLU A 1 84 ? -15.796 -10.910 17.353 1.00 32.68 84 GLU A O 1
ATOM 643 N N A GLN A 1 85 ? -13.808 -10.059 17.950 0.50 28.87 85 GLN A N 1
ATOM 644 N N B GLN A 1 85 ? -13.773 -10.072 17.984 0.50 29.18 85 GLN A N 1
ATOM 645 C CA A GLN A 1 85 ? -14.141 -8.720 17.549 0.50 29.95 85 GLN A CA 1
ATOM 646 C CA B GLN A 1 85 ? -13.939 -8.682 17.567 0.50 30.22 85 GLN A CA 1
ATOM 647 C C A GLN A 1 85 ? -14.232 -8.606 16.010 0.50 24.54 85 GLN A C 1
ATOM 648 C C B GLN A 1 85 ? -14.164 -8.577 16.047 0.50 24.78 85 GLN A C 1
ATOM 649 O O A GLN A 1 85 ? -15.108 -7.890 15.497 0.50 25.16 85 GLN A O 1
ATOM 650 O O B GLN A 1 85 ? -15.059 -7.845 15.590 0.50 25.11 85 GLN A O 1
ATOM 661 N N . LEU A 1 86 ? -13.369 -9.324 15.280 1.00 25.74 86 LEU A N 1
ATOM 662 C CA . LEU A 1 86 ? -13.469 -9.329 13.796 1.00 25.39 86 LEU A CA 1
ATOM 663 C C . LEU A 1 86 ? -14.857 -9.865 13.365 1.00 28.04 86 LEU A C 1
ATOM 664 O O . LEU A 1 86 ? -15.531 -9.282 12.495 1.00 29.91 86 LEU A O 1
ATOM 669 N N . THR A 1 87 ? -15.319 -10.930 14.018 1.00 28.42 87 THR A N 1
ATOM 670 C CA . THR A 1 87 ? -16.603 -11.551 13.628 1.00 28.22 87 THR A CA 1
ATOM 671 C C . THR A 1 87 ? -17.734 -10.679 14.040 1.00 31.92 87 THR A C 1
ATOM 672 O O . THR A 1 87 ? -18.759 -10.595 13.355 1.00 35.16 87 THR A O 1
ATOM 676 N N . LYS A 1 88 ? -17.551 -10.010 15.164 1.00 34.46 88 LYS A N 1
ATOM 677 C CA . LYS A 1 88 ? -18.633 -9.235 15.727 1.00 33.64 88 LYS A CA 1
ATOM 678 C C . LYS A 1 88 ? -18.819 -7.926 14.994 1.00 32.94 88 LYS A C 1
ATOM 679 O O . LYS A 1 88 ? -19.945 -7.507 14.732 1.00 37.27 88 LYS A O 1
ATOM 685 N N . ILE A 1 89 ? -17.709 -7.276 14.641 1.00 31.93 89 ILE A N 1
ATOM 686 C CA . ILE A 1 89 ? -17.787 -5.893 14.148 1.00 34.56 89 ILE A CA 1
ATOM 687 C C . ILE A 1 89 ? -17.418 -5.725 12.642 1.00 31.17 89 ILE A C 1
ATOM 688 O O . ILE A 1 89 ? -18.200 -5.149 11.843 1.00 32.65 89 ILE A O 1
ATOM 693 N N . ILE A 1 90 ? -16.252 -6.267 12.278 1.00 26.41 90 ILE A N 1
ATOM 694 C CA . ILE A 1 90 ? -15.619 -6.118 10.965 1.00 26.20 90 ILE A CA 1
ATOM 695 C C . ILE A 1 90 ? -16.335 -6.911 9.835 1.00 26.65 90 ILE A C 1
ATOM 696 O O . ILE A 1 90 ? -16.646 -6.306 8.811 1.00 27.88 90 ILE A O 1
ATOM 701 N N . LEU A 1 91 ? -16.590 -8.231 10.012 1.00 25.72 91 LEU A N 1
ATOM 702 C CA . LEU A 1 91 ? -17.424 -9.010 9.044 1.00 25.74 91 LEU A CA 1
ATOM 703 C C . LEU A 1 91 ? -18.781 -8.339 8.731 1.00 27.04 91 LEU A C 1
ATOM 704 O O . LEU A 1 91 ? -19.129 -8.146 7.567 1.00 24.33 91 LEU A O 1
ATOM 709 N N . PRO A 1 92 ? -19.568 -7.987 9.760 1.00 28.36 92 PRO A N 1
ATOM 710 C CA . PRO A 1 92 ? -20.860 -7.357 9.380 1.00 27.90 92 PRO A CA 1
ATOM 711 C C . PRO A 1 92 ? -20.730 -6.038 8.624 1.00 27.13 92 PRO A C 1
ATOM 712 O O . PRO A 1 92 ? -21.553 -5.718 7.741 1.00 29.53 92 PRO A O 1
ATOM 716 N N . PHE A 1 93 ? -19.696 -5.266 8.912 1.00 26.80 93 PHE A N 1
ATOM 717 C CA . PHE A 1 93 ? -19.522 -4.049 8.132 1.00 26.24 93 PHE A CA 1
ATOM 718 C C . PHE A 1 93 ? -19.180 -4.371 6.656 1.00 26.11 93 PHE A C 1
ATOM 719 O O . PHE A 1 93 ? -19.871 -3.939 5.734 1.00 25.08 93 PHE A O 1
ATOM 727 N N . PHE A 1 94 ? -18.103 -5.122 6.425 1.00 26.29 94 PHE A N 1
ATOM 728 C CA . PHE A 1 94 ? -17.742 -5.437 5.059 1.00 25.22 94 PHE A CA 1
ATOM 729 C C . PHE A 1 94 ? -18.693 -6.367 4.327 1.00 25.72 94 PHE A C 1
ATOM 730 O O . PHE A 1 94 ? -18.646 -6.431 3.112 1.00 28.31 94 PHE A O 1
ATOM 738 N N . ASP A 1 95 ? -19.532 -7.115 5.040 1.00 26.14 95 ASP A N 1
ATOM 739 C CA . ASP A 1 95 ? -20.580 -7.890 4.344 1.00 26.95 95 ASP A CA 1
ATOM 740 C C . ASP A 1 95 ? -21.665 -6.952 3.821 1.00 29.14 95 ASP A C 1
ATOM 741 O O . ASP A 1 95 ? -22.331 -7.247 2.831 1.00 29.64 95 ASP A O 1
ATOM 746 N N . LYS A 1 96 ? -21.870 -5.830 4.503 1.00 29.13 96 LYS A N 1
ATOM 747 C CA . LYS A 1 96 ? -22.926 -4.931 4.073 1.00 30.00 96 LYS A CA 1
ATOM 748 C C . LYS A 1 96 ? -22.417 -3.917 3.033 1.00 29.41 96 LYS A C 1
ATOM 749 O O . LYS A 1 96 ? -23.119 -3.592 2.063 1.00 30.39 96 LYS A O 1
ATOM 755 N N . TYR A 1 97 ? -21.230 -3.392 3.282 1.00 25.99 97 TYR A N 1
ATOM 756 C CA . TYR A 1 97 ? -20.567 -2.389 2.451 1.00 27.90 97 TYR A CA 1
ATOM 757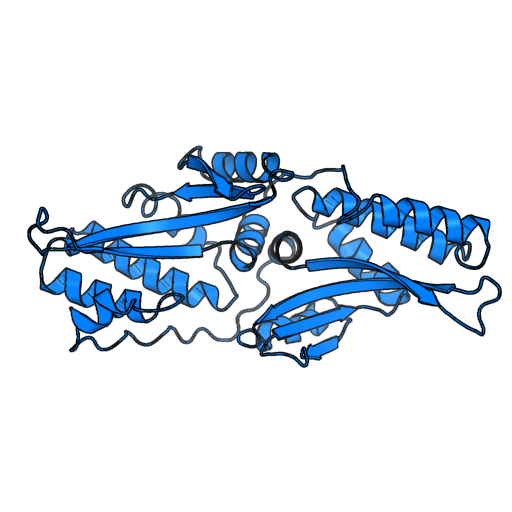 C C . TYR A 1 97 ? -19.345 -3.038 1.849 1.00 26.53 97 TYR A C 1
ATOM 758 O O . TYR A 1 97 ? -18.317 -3.073 2.482 1.00 26.98 97 TYR A O 1
ATOM 767 N N . SER A 1 98 ? -19.481 -3.620 0.666 1.00 28.00 98 SER A N 1
ATOM 768 C CA . SER A 1 98 ? -18.444 -4.574 0.166 1.00 28.38 98 SER A CA 1
ATOM 769 C C . SER A 1 98 ? -17.338 -3.986 -0.683 1.00 25.00 98 SER A C 1
ATOM 770 O O . SER A 1 98 ? -17.552 -3.033 -1.438 1.00 25.81 98 SER A O 1
ATOM 773 N N . LEU A 1 99 ? -16.161 -4.578 -0.554 1.00 22.12 99 LEU A N 1
ATOM 774 C CA . LEU A 1 99 ? -14.989 -4.221 -1.307 1.00 23.67 99 LEU A CA 1
ATOM 775 C C . LEU A 1 99 ? -15.202 -4.491 -2.774 1.00 24.87 99 LEU A C 1
ATOM 776 O O . LEU A 1 99 ? -15.936 -5.399 -3.125 1.00 26.62 99 LEU A O 1
ATOM 781 N N . ILE A 1 100 ? -14.589 -3.708 -3.653 1.00 25.45 100 ILE A N 1
ATOM 782 C CA . ILE A 1 100 ? -14.764 -4.071 -5.059 1.00 26.18 100 ILE A CA 1
ATOM 783 C C . ILE A 1 100 ? -13.478 -4.447 -5.827 1.00 23.66 100 ILE A C 1
ATOM 784 O O . ILE A 1 100 ? -13.565 -4.828 -6.961 1.00 24.61 100 ILE A O 1
ATOM 789 N N . THR A 1 101 ? -12.294 -4.285 -5.251 1.00 23.63 101 THR A N 1
ATOM 790 C CA . THR A 1 101 ? -11.098 -4.692 -5.983 1.00 25.46 101 THR A CA 1
ATOM 791 C C . THR A 1 101 ? -10.937 -6.179 -5.786 1.00 27.91 101 THR A C 1
ATOM 792 O O . THR A 1 101 ? -11.796 -6.818 -5.148 1.00 28.43 101 THR A O 1
ATOM 796 N N . GLU A 1 102 ? -9.808 -6.720 -6.277 1.00 28.90 102 GLU A N 1
ATOM 797 C CA . GLU A 1 102 ? -9.459 -8.110 -6.077 1.00 31.28 102 GLU A CA 1
ATOM 798 C C . GLU A 1 102 ? -9.274 -8.461 -4.594 1.00 29.74 102 GLU A C 1
ATOM 799 O O . GLU A 1 102 ? -9.342 -9.617 -4.196 1.00 32.53 102 GLU A O 1
ATOM 805 N N . LYS A 1 103 ? -9.023 -7.464 -3.767 1.00 29.97 103 LYS A N 1
ATOM 806 C CA . LYS A 1 103 ? -8.897 -7.707 -2.343 1.00 27.79 103 LYS A CA 1
ATOM 807 C C . LYS A 1 103 ? -10.171 -8.297 -1.715 1.00 25.78 103 LYS A C 1
ATOM 808 O O . LYS A 1 103 ? -10.118 -8.889 -0.647 1.00 30.47 103 LYS A O 1
ATOM 814 N N . LEU A 1 104 ? -11.307 -8.116 -2.361 1.00 25.14 104 LEU A N 1
ATOM 815 C CA . LEU A 1 104 ? -12.532 -8.784 -1.932 1.00 24.09 104 LEU A CA 1
ATOM 816 C C . LEU A 1 104 ? -12.367 -10.313 -1.841 1.00 25.83 104 LEU A C 1
ATOM 817 O O . LEU A 1 104 ? -12.936 -10.973 -0.952 1.00 24.21 104 LEU A O 1
ATOM 822 N N . GLY A 1 105 ? -11.631 -10.885 -2.796 1.00 27.39 105 GLY A N 1
ATOM 823 C CA . GLY A 1 105 ? -11.323 -12.301 -2.786 1.00 26.89 105 GLY A CA 1
ATOM 824 C C . GLY A 1 105 ? -10.622 -12.652 -1.495 1.00 24.41 105 GLY A C 1
ATOM 825 O O . GLY A 1 105 ? -10.895 -13.679 -0.894 1.00 25.95 105 GLY A O 1
ATOM 826 N N . ASP A 1 106 ? -9.703 -11.811 -1.054 1.00 25.67 106 ASP A N 1
ATOM 827 C CA . ASP A 1 106 ? -8.961 -12.141 0.161 1.00 26.53 106 ASP A CA 1
ATOM 828 C C . ASP A 1 106 ? -9.890 -11.958 1.368 1.00 26.28 106 ASP A C 1
ATOM 829 O O . ASP A 1 106 ? -9.865 -12.765 2.292 1.00 25.78 106 ASP A O 1
ATOM 834 N N . TYR A 1 107 ? -10.726 -10.907 1.340 1.00 24.71 107 TYR A N 1
ATOM 835 C CA . TYR A 1 107 ? -11.721 -10.735 2.369 1.00 23.91 107 TYR A CA 1
ATOM 836 C C . TYR A 1 107 ? -12.563 -12.000 2.494 1.00 24.37 107 TYR A C 1
ATOM 837 O O . TYR A 1 107 ? -12.869 -12.476 3.598 1.00 27.10 107 TYR A O 1
ATOM 846 N N . LEU A 1 108 ? -12.976 -12.555 1.382 1.00 24.49 108 LEU A N 1
ATOM 847 C CA . LEU A 1 108 ? -14.009 -13.599 1.493 1.00 27.48 108 LEU A CA 1
ATOM 848 C C . LEU A 1 108 ? -13.378 -14.924 2.014 1.00 27.16 108 LEU A C 1
ATOM 849 O O . LEU A 1 108 ? -14.023 -15.681 2.741 1.00 28.19 108 LEU A O 1
ATOM 854 N N . LEU A 1 109 ? -12.117 -15.182 1.655 1.00 28.05 109 LEU A N 1
ATOM 855 C CA . LEU A 1 109 ? -11.386 -16.329 2.217 1.00 27.79 109 LEU A CA 1
ATOM 856 C C . LEU A 1 109 ? -11.101 -16.120 3.699 1.00 28.01 109 LEU A C 1
ATOM 857 O O . LEU A 1 109 ? -11.219 -17.042 4.500 1.00 28.95 109 LEU A O 1
ATOM 862 N N . PHE A 1 110 ? -10.764 -14.908 4.060 1.00 29.31 110 PHE A N 1
ATOM 863 C CA . PHE A 1 110 ? -10.537 -14.488 5.422 1.00 27.63 110 PHE A CA 1
ATOM 864 C C . PHE A 1 110 ? -11.792 -14.699 6.256 1.00 26.69 110 PHE A C 1
ATOM 865 O O . PHE A 1 110 ? -11.721 -15.121 7.356 1.00 27.84 110 PHE A O 1
ATOM 873 N N . LYS A 1 111 ? -12.935 -14.385 5.695 1.00 25.41 111 LYS A N 1
ATOM 874 C CA . LYS A 1 111 ? -14.188 -14.603 6.380 1.00 26.55 111 LYS A CA 1
ATOM 875 C C . LYS A 1 111 ? -14.366 -16.067 6.712 1.00 27.73 111 LYS A C 1
ATOM 876 O O . LYS A 1 111 ? -14.741 -16.415 7.775 1.00 27.50 111 LYS A O 1
ATOM 882 N N . LYS A 1 112 ? -14.055 -16.900 5.759 1.00 27.56 112 LYS A N 1
ATOM 883 C CA . LYS A 1 112 ? -14.194 -18.307 5.919 1.00 28.51 112 LYS A CA 1
ATOM 884 C C . LYS A 1 112 ? -13.320 -18.886 7.017 1.00 27.93 112 LYS A C 1
ATOM 885 O O . LYS A 1 112 ? -13.752 -19.674 7.780 1.00 27.17 112 LYS A O 1
ATOM 891 N N . VAL A 1 113 ? -12.095 -18.436 7.096 1.00 26.71 113 VAL A N 1
ATOM 892 C CA . VAL A 1 113 ? -11.233 -18.788 8.192 1.00 28.24 113 VAL A CA 1
ATOM 893 C C . VAL A 1 113 ? -11.883 -18.424 9.533 1.00 29.32 113 VAL A C 1
ATOM 894 O O . VAL A 1 113 ? -12.038 -19.242 10.372 1.00 32.52 113 VAL A O 1
ATOM 898 N N . LEU A 1 114 ? -12.288 -17.187 9.699 1.00 26.32 114 LEU A N 1
ATOM 899 C CA . LEU A 1 114 ? -12.934 -16.737 10.915 1.00 27.29 114 LEU A CA 1
ATOM 900 C C . LEU A 1 114 ? -14.152 -17.571 11.282 1.00 28.68 114 LEU A C 1
ATOM 901 O O . LEU A 1 114 ? -14.501 -17.696 12.410 1.00 28.37 114 LEU A O 1
ATOM 906 N N . GLU A 1 115 ? -14.809 -18.094 10.282 1.00 28.85 115 GLU A N 1
ATOM 907 C CA . GLU A 1 115 ? -15.968 -18.914 10.493 1.00 30.47 115 GLU A CA 1
ATOM 908 C C . GLU A 1 115 ? -15.521 -20.208 11.140 1.00 31.69 115 GLU A C 1
ATOM 909 O O . GLU A 1 115 ? -16.100 -20.660 12.060 1.00 30.91 115 GLU A O 1
ATOM 915 N N . LEU A 1 116 ? -14.430 -20.752 10.665 1.00 32.82 116 LEU A N 1
ATOM 916 C CA . LEU A 1 116 ? -13.870 -21.941 11.225 1.00 31.77 116 LEU A CA 1
ATOM 917 C C . LEU A 1 116 ? -13.346 -21.673 12.635 1.00 31.91 116 LEU A C 1
ATOM 918 O O . LEU A 1 116 ? -13.468 -22.484 13.496 1.00 33.97 116 LEU A O 1
ATOM 923 N N . MET A 1 117 ? -12.768 -20.518 12.846 1.00 29.44 117 MET A N 1
ATOM 924 C CA . MET A 1 117 ? -12.254 -20.153 14.139 1.00 30.42 117 MET A CA 1
ATOM 925 C C . MET A 1 117 ? -13.397 -19.983 15.107 1.00 31.32 117 MET A C 1
ATOM 926 O O . MET A 1 117 ? -13.279 -20.292 16.246 1.00 35.13 117 MET A O 1
ATOM 931 N N . GLY A 1 118 ? -14.504 -19.471 14.604 1.00 32.71 118 GLY A N 1
ATOM 932 C CA . GLY A 1 118 ? -15.723 -19.326 15.357 1.00 32.89 118 GLY A CA 1
ATOM 933 C C . GLY A 1 118 ? -16.170 -20.579 16.077 1.00 33.51 118 GLY A C 1
ATOM 934 O O . GLY A 1 118 ? -16.572 -20.516 17.182 1.00 36.41 118 GLY A O 1
ATOM 935 N N . THR A 1 119 ? -16.083 -21.711 15.423 1.00 37.06 119 THR A N 1
ATOM 936 C CA . THR A 1 119 ? -16.522 -22.953 16.011 1.00 38.65 119 THR A CA 1
ATOM 937 C C . THR A 1 119 ? -15.340 -23.714 16.577 1.00 38.58 119 THR A C 1
ATOM 938 O O . THR A 1 119 ? -15.426 -24.873 16.879 1.00 38.30 119 THR A O 1
ATOM 942 N N . LYS A 1 120 ? -14.231 -23.014 16.714 1.00 38.23 120 LYS A N 1
ATOM 943 C CA . LYS A 1 120 ? -13.017 -23.568 17.263 1.00 36.83 120 LYS A CA 1
ATOM 944 C C . LYS A 1 120 ? -12.482 -24.704 16.475 1.00 35.28 120 LYS A C 1
ATOM 945 O O . LYS A 1 120 ? -11.703 -25.447 16.948 1.00 36.45 120 LYS A O 1
ATOM 951 N N . GLU A 1 121 ? -12.900 -24.824 15.253 1.00 36.94 121 GLU A N 1
ATOM 952 C CA . GLU A 1 121 ? -12.402 -25.929 14.463 1.00 38.25 121 GLU A CA 1
ATOM 953 C C . GLU A 1 121 ? -10.922 -25.778 14.168 1.00 36.59 121 GLU A C 1
ATOM 954 O O . GLU A 1 121 ? -10.263 -26.767 13.839 1.00 39.30 121 GLU A O 1
ATOM 960 N N . HIS A 1 122 ? -10.405 -24.545 14.262 1.00 35.99 122 HIS A N 1
ATOM 961 C CA . HIS A 1 122 ? -8.989 -24.301 14.025 1.00 35.29 122 HIS A CA 1
ATOM 962 C C . HIS A 1 122 ? -8.116 -25.114 14.962 1.00 37.36 122 HIS A C 1
ATOM 963 O O . HIS A 1 122 ? -6.945 -25.367 14.686 1.00 39.85 122 HIS A O 1
ATOM 970 N N . LEU A 1 123 ? -8.707 -25.535 16.076 1.00 39.24 123 LEU A N 1
ATOM 971 C CA . LEU A 1 123 ? -8.002 -26.331 17.056 1.00 38.51 123 LEU A CA 1
ATOM 972 C C . LEU A 1 123 ? -7.993 -27.805 16.668 1.00 38.28 123 LEU A C 1
ATOM 973 O O . LEU A 1 123 ? -7.577 -28.640 17.462 1.00 43.72 123 LEU A O 1
ATOM 978 N N . THR A 1 124 ? -8.488 -28.152 15.483 1.00 36.33 124 THR A N 1
ATOM 979 C CA . THR A 1 124 ? -8.550 -29.584 15.128 1.00 37.45 124 THR A CA 1
ATOM 980 C C . THR A 1 124 ? -7.704 -29.828 13.906 1.00 38.29 124 THR A C 1
ATOM 981 O O . THR A 1 124 ? -7.458 -28.896 13.141 1.00 37.45 124 THR A O 1
ATOM 985 N N . GLN A 1 125 ? -7.246 -31.066 13.716 1.00 39.87 125 GLN A N 1
ATOM 986 C CA . GLN A 1 125 ? -6.415 -31.390 12.553 1.00 41.81 125 GLN A CA 1
ATOM 987 C C . GLN A 1 125 ? -7.134 -31.048 11.238 1.00 41.06 125 GLN A C 1
ATOM 988 O O . GLN A 1 125 ? -6.543 -30.415 10.350 1.00 40.99 125 GLN A O 1
ATOM 994 N N . ARG A 1 126 ? -8.413 -31.417 11.140 1.00 41.61 126 ARG A N 1
ATOM 995 C CA . ARG A 1 126 ? -9.195 -31.152 9.939 1.00 41.89 126 ARG A CA 1
ATOM 996 C C . ARG A 1 126 ? -9.480 -29.667 9.707 1.00 38.55 126 ARG A C 1
ATOM 997 O O . ARG A 1 126 ? -9.432 -29.206 8.583 1.00 41.61 126 ARG A O 1
ATOM 1005 N N . GLY A 1 127 ? -9.811 -28.925 10.759 1.00 39.20 127 GLY A N 1
ATOM 1006 C CA . GLY A 1 127 ? -10.184 -27.517 10.623 1.00 36.42 127 GLY A CA 1
ATOM 1007 C C . GLY A 1 127 ? -8.916 -26.810 10.194 1.00 35.81 127 GLY A C 1
ATOM 1008 O O . GLY A 1 127 ? -8.967 -25.943 9.319 1.00 33.54 127 GLY A O 1
ATOM 1009 N N . LEU A 1 128 ? -7.775 -27.220 10.779 1.00 36.64 128 LEU A N 1
ATOM 1010 C CA . LEU A 1 128 ? -6.472 -26.639 10.439 1.00 35.25 128 LEU A CA 1
ATOM 1011 C C . LEU A 1 128 ? -6.141 -26.790 8.959 1.00 34.36 128 LEU A C 1
ATOM 1012 O O . LEU A 1 128 ? -5.775 -25.811 8.320 1.00 33.59 128 LEU A O 1
ATOM 1017 N N . GLU A 1 129 ? -6.263 -28.010 8.436 1.00 34.80 129 GLU A N 1
ATOM 1018 C CA . GLU A 1 129 ? -6.042 -28.262 7.028 1.00 36.51 129 GLU A CA 1
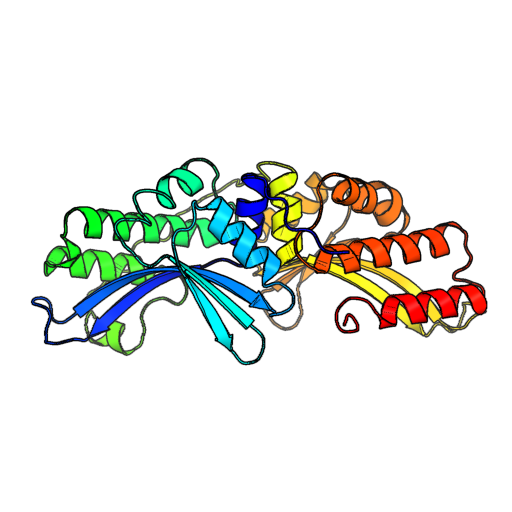ATOM 1019 C C . GLU A 1 129 ? -6.922 -27.367 6.102 1.00 36.54 129 GLU A C 1
ATOM 1020 O O . GLU A 1 129 ? -6.412 -26.784 5.114 1.00 35.37 129 GLU A O 1
ATOM 1026 N N . LYS A 1 130 ? -8.209 -27.229 6.443 1.00 35.32 130 LYS A N 1
ATOM 1027 C CA . LYS A 1 130 ? -9.113 -26.336 5.696 1.00 34.47 130 LYS A CA 1
ATOM 1028 C C . LYS A 1 130 ? -8.583 -24.899 5.696 1.00 31.65 130 LYS A C 1
ATOM 1029 O O . LYS A 1 130 ? -8.602 -24.229 4.652 1.00 31.46 130 LYS A O 1
ATOM 1035 N N . ILE A 1 131 ? -8.099 -24.444 6.861 1.00 30.49 131 ILE A N 1
ATOM 1036 C CA . ILE A 1 131 ? -7.532 -23.095 7.004 1.00 30.73 131 ILE A CA 1
ATOM 1037 C C . ILE A 1 131 ? -6.230 -22.900 6.204 1.00 31.40 131 ILE A C 1
ATOM 1038 O O . ILE A 1 131 ? -6.066 -21.876 5.508 1.00 30.46 131 ILE A O 1
ATOM 1043 N N . VAL A 1 132 ? -5.349 -23.900 6.267 1.00 33.35 132 VAL A N 1
ATOM 1044 C CA . VAL A 1 132 ? -4.200 -23.934 5.385 1.00 33.97 132 VAL A CA 1
ATOM 1045 C C . VAL A 1 132 ? -4.607 -23.800 3.897 1.00 33.58 132 VAL A C 1
ATOM 1046 O O . VAL A 1 132 ? -4.021 -22.979 3.165 1.00 32.56 132 VAL A O 1
ATOM 1050 N N . SER A 1 133 ? -5.603 -24.578 3.455 1.00 35.46 133 SER A N 1
ATOM 1051 C CA . SER A 1 133 ? -6.150 -24.400 2.087 1.00 35.99 133 SER A CA 1
ATOM 1052 C C . SER A 1 133 ? -6.660 -23.002 1.765 1.00 33.00 133 SER A C 1
ATOM 1053 O O . SER A 1 133 ? -6.357 -22.500 0.679 1.00 33.01 133 SER A O 1
ATOM 1056 N N . LEU A 1 134 ? -7.464 -22.404 2.654 1.00 32.33 134 LEU A N 1
ATOM 1057 C CA . LEU A 1 134 ? -7.915 -21.013 2.483 1.00 30.93 134 LEU A CA 1
ATOM 1058 C C . LEU A 1 134 ? -6.708 -20.063 2.401 1.00 31.35 134 LEU A C 1
ATOM 1059 O O . LEU A 1 134 ? -6.621 -19.224 1.489 1.00 31.13 134 LEU A O 1
ATOM 1064 N N . LYS A 1 135 ? -5.752 -20.222 3.318 1.00 31.64 135 LYS A N 1
ATOM 1065 C CA . LYS A 1 135 ? -4.624 -19.280 3.425 1.00 30.15 135 LYS A CA 1
ATOM 1066 C C . LYS A 1 135 ? -3.770 -19.294 2.170 1.00 31.98 135 LYS A C 1
ATOM 1067 O O . LYS A 1 135 ? -3.213 -18.249 1.773 1.00 32.33 135 LYS A O 1
ATOM 1073 N N . ALA A 1 136 ? -3.646 -20.495 1.589 1.00 33.01 136 ALA A N 1
ATOM 1074 C CA . ALA A 1 136 ? -2.857 -20.721 0.390 1.00 34.43 136 ALA A CA 1
ATOM 1075 C C . ALA A 1 136 ? -3.305 -19.846 -0.788 1.00 33.75 136 ALA A C 1
ATOM 1076 O O . ALA A 1 136 ? -2.529 -19.614 -1.706 1.00 37.19 136 ALA A O 1
ATOM 1078 N N . SER A 1 137 ? -4.533 -19.330 -0.730 1.00 33.64 137 SER A N 1
ATOM 1079 C CA . SER A 1 137 ? -5.081 -18.493 -1.787 1.00 34.29 137 SER A CA 1
ATOM 1080 C C . SER A 1 137 ? -5.293 -17.036 -1.395 1.00 32.03 137 SER A C 1
ATOM 1081 O O . SER A 1 137 ? -5.832 -16.255 -2.192 1.00 37.28 137 SER A O 1
ATOM 1084 N N . ILE A 1 138 ? -4.930 -16.697 -0.162 1.00 29.22 138 ILE A N 1
ATOM 1085 C CA . ILE A 1 138 ? -5.019 -15.329 0.349 1.00 30.06 138 ILE A CA 1
ATOM 1086 C C . ILE A 1 138 ? -3.686 -14.648 0.108 1.00 29.71 138 ILE A C 1
ATOM 1087 O O . ILE A 1 138 ? -2.634 -15.208 0.407 1.00 31.72 138 ILE A O 1
ATOM 1092 N N . ASN A 1 139 ? -3.716 -13.444 -0.439 1.00 28.76 139 ASN A N 1
ATOM 1093 C CA . ASN A 1 139 ? -2.507 -12.625 -0.499 1.00 30.14 139 ASN A CA 1
ATOM 1094 C C . ASN A 1 139 ? -1.335 -13.382 -1.087 1.00 32.11 139 ASN A C 1
ATOM 1095 O O . ASN A 1 139 ? -1.462 -13.896 -2.174 1.00 33.66 139 ASN A O 1
ATOM 1100 N N . LYS A 1 140 ? -0.204 -13.440 -0.392 1.00 31.75 140 LYS A N 1
ATOM 1101 C CA . LYS A 1 140 ? 1.007 -14.048 -0.965 1.00 33.35 140 LYS A CA 1
ATOM 1102 C C . LYS A 1 140 ? 1.029 -15.575 -0.944 1.00 33.49 140 LYS A C 1
ATOM 1103 O O . LYS A 1 140 ? 2.002 -16.181 -1.418 1.00 32.38 140 LYS A O 1
ATOM 1109 N N . GLY A 1 141 ? -0.015 -16.198 -0.390 1.00 33.17 141 GLY A N 1
ATOM 1110 C CA . GLY A 1 141 ? -0.062 -17.690 -0.290 1.00 35.89 141 GLY A CA 1
ATOM 1111 C C . GLY A 1 141 ? 0.762 -18.331 0.827 1.00 36.46 141 GLY A C 1
ATOM 1112 O O . GLY A 1 141 ? 1.043 -17.708 1.844 1.00 36.59 141 GLY A O 1
ATOM 1113 N N . LEU A 1 142 ? 1.161 -19.586 0.673 1.00 35.79 142 LEU A N 1
ATOM 1114 C CA . LEU A 1 142 ? 1.918 -20.233 1.743 1.00 35.87 142 LEU A CA 1
ATOM 1115 C C . LEU A 1 142 ? 3.384 -19.878 1.723 1.00 38.84 142 LEU A C 1
ATOM 1116 O O . LEU A 1 142 ? 4.021 -19.788 0.665 1.00 39.05 142 LEU A O 1
ATOM 1121 N N . SER A 1 143 ? 3.921 -19.683 2.919 1.00 38.83 143 SER A N 1
ATOM 1122 C CA . SER A 1 143 ? 5.359 -19.569 3.088 1.00 40.40 143 SER A CA 1
ATOM 1123 C C . SER A 1 143 ? 6.023 -20.899 2.680 1.00 42.63 143 SER A C 1
ATOM 1124 O O . SER A 1 143 ? 5.342 -21.917 2.440 1.00 42.78 143 SER A O 1
ATOM 1127 N N . GLU A 1 144 ? 7.347 -20.899 2.607 1.00 43.58 144 GLU A N 1
ATOM 1128 C CA . GLU A 1 144 ? 8.085 -22.148 2.422 1.00 44.39 144 GLU A CA 1
ATOM 1129 C C . GLU A 1 144 ? 7.801 -23.118 3.567 1.00 45.34 144 GLU A C 1
ATOM 1130 O O . GLU A 1 144 ? 7.653 -24.327 3.344 1.00 45.29 144 GLU A O 1
ATOM 1136 N N . GLU A 1 145 ? 7.700 -22.588 4.787 1.00 44.06 145 GLU A N 1
ATOM 1137 C CA . GLU A 1 145 ? 7.501 -23.427 5.947 1.00 45.22 145 GLU A CA 1
ATOM 1138 C C . GLU A 1 145 ? 6.133 -24.149 5.890 1.00 42.43 145 GLU A C 1
ATOM 1139 O O . GLU A 1 145 ? 6.016 -25.308 6.264 1.00 44.11 145 GLU A O 1
ATOM 1145 N N . LEU A 1 146 ? 5.104 -23.455 5.421 1.00 41.27 146 LEU A N 1
ATOM 1146 C CA . LEU A 1 146 ? 3.779 -24.038 5.364 1.00 39.54 146 LEU A CA 1
ATOM 1147 C C . LEU A 1 146 ? 3.621 -25.041 4.219 1.00 41.49 146 LEU A C 1
ATOM 1148 O O . LEU A 1 146 ? 2.988 -26.086 4.399 1.00 43.46 146 LEU A O 1
ATOM 1153 N N . GLN A 1 147 ? 4.175 -24.704 3.051 1.00 42.06 147 GLN A N 1
ATOM 1154 C CA . GLN A 1 147 ? 4.244 -25.608 1.914 1.00 43.98 147 GLN A CA 1
ATOM 1155 C C . GLN A 1 147 ? 4.833 -26.922 2.350 1.00 44.35 147 GLN A C 1
ATOM 1156 O O . GLN A 1 147 ? 4.309 -27.992 2.032 1.00 44.06 147 GLN A O 1
ATOM 1162 N N . ALA A 1 148 ? 5.948 -26.841 3.063 1.00 43.43 148 ALA A N 1
ATOM 1163 C CA . ALA A 1 148 ? 6.615 -28.047 3.535 1.00 46.71 148 ALA A CA 1
ATOM 1164 C C . ALA A 1 148 ? 5.765 -28.845 4.529 1.00 45.70 148 ALA A C 1
ATOM 1165 O O . ALA A 1 148 ? 5.741 -30.077 4.487 1.00 47.61 148 ALA A O 1
ATOM 1167 N N . ALA A 1 149 ? 5.077 -28.155 5.431 1.00 44.74 149 ALA A N 1
ATOM 1168 C CA . ALA A 1 149 ? 4.344 -28.843 6.497 1.00 44.65 149 ALA A CA 1
ATOM 1169 C C . ALA A 1 149 ? 2.990 -29.385 6.032 1.00 44.14 149 ALA A C 1
ATOM 1170 O O . ALA A 1 149 ? 2.499 -30.364 6.594 1.00 44.89 149 ALA A O 1
ATOM 1172 N N . PHE A 1 150 ? 2.419 -28.775 4.989 1.00 42.64 150 PHE A N 1
ATOM 1173 C CA . PHE A 1 150 ? 1.151 -29.265 4.393 1.00 43.94 150 PHE A CA 1
ATOM 1174 C C . PHE A 1 150 ? 1.265 -29.548 2.889 1.00 44.44 150 PHE A C 1
ATOM 1175 O O . PHE A 1 150 ? 0.705 -28.851 2.076 1.00 41.37 150 PHE A O 1
ATOM 1183 N N . PRO A 1 151 ? 1.986 -30.613 2.517 1.00 47.03 151 PRO A N 1
ATOM 1184 C CA . PRO A 1 151 ? 2.292 -30.733 1.083 1.00 49.94 151 PRO A CA 1
ATOM 1185 C C . PRO A 1 151 ? 1.079 -31.173 0.251 1.00 49.40 151 PRO A C 1
ATOM 1186 O O . PRO A 1 151 ? 1.001 -30.891 -0.924 1.00 51.08 151 PRO A O 1
ATOM 1190 N N . GLN A 1 152 ? 0.138 -31.834 0.899 1.00 51.05 152 GLN A N 1
ATOM 1191 C CA . GLN A 1 152 ? -1.065 -32.347 0.266 1.00 52.95 152 GLN A CA 1
ATOM 1192 C C . GLN A 1 152 ? -2.173 -31.274 0.146 1.00 49.91 152 GLN A C 1
ATOM 1193 O O . GLN A 1 152 ? -3.268 -31.545 -0.331 1.00 52.79 152 GLN A O 1
ATOM 1199 N N . CYS A 1 153 ? -1.885 -30.047 0.553 1.00 48.90 153 CYS A N 1
ATOM 1200 C CA . CYS A 1 153 ? -2.916 -28.984 0.541 1.00 46.81 153 CYS A CA 1
ATOM 1201 C C . CYS A 1 153 ? -3.313 -28.525 -0.866 1.00 46.94 153 CYS A C 1
ATOM 1202 O O . CYS A 1 153 ? -2.471 -28.074 -1.655 1.00 48.62 153 CYS A O 1
ATOM 1205 N N . VAL A 1 154 ? -4.595 -28.638 -1.200 1.00 45.10 154 VAL A N 1
ATOM 1206 C CA . VAL A 1 154 ? -5.045 -28.050 -2.464 1.00 45.17 154 VAL A CA 1
ATOM 1207 C C . VAL A 1 154 ? -5.551 -26.628 -2.128 1.00 41.83 154 VAL A C 1
ATOM 1208 O O . VAL A 1 154 ? -6.377 -26.480 -1.246 1.00 40.98 154 VAL A O 1
ATOM 1212 N N . PRO A 1 155 ? -5.017 -25.575 -2.794 1.00 40.48 155 PRO A N 1
ATOM 1213 C CA . PRO A 1 155 ? -5.454 -24.227 -2.415 1.00 37.98 155 PRO A CA 1
ATOM 1214 C C . PRO A 1 155 ? -6.944 -24.090 -2.720 1.00 38.59 155 PRO A C 1
ATOM 1215 O O . PRO A 1 155 ? -7.436 -24.696 -3.672 1.00 37.81 155 PRO A O 1
ATOM 1219 N N . THR A 1 156 ? -7.690 -23.351 -1.908 1.00 38.55 156 THR A N 1
ATOM 1220 C CA . THR A 1 156 ? -9.116 -23.246 -2.248 1.00 39.68 156 THR A CA 1
ATOM 1221 C C . THR A 1 156 ? -9.258 -22.259 -3.389 1.00 36.69 156 THR A C 1
ATOM 1222 O O . THR A 1 156 ? -8.604 -21.198 -3.380 1.00 36.22 156 THR A O 1
ATOM 1226 N N . PRO A 1 157 ? -10.066 -22.613 -4.402 1.00 37.46 157 PRO A N 1
ATOM 1227 C CA . PRO A 1 157 ? -10.246 -21.756 -5.576 1.00 38.43 157 PRO A CA 1
ATOM 1228 C C . PRO A 1 157 ? -10.614 -20.329 -5.184 1.00 36.99 157 PRO A C 1
ATOM 1229 O O . PRO A 1 157 ? -11.499 -20.133 -4.351 1.00 38.99 157 PRO A O 1
ATOM 1233 N N . ARG A 1 158 ? -9.899 -19.365 -5.752 1.00 34.01 158 ARG A N 1
ATOM 1234 C CA . ARG A 1 158 ? -10.065 -17.958 -5.427 1.00 34.56 158 ARG A CA 1
ATOM 1235 C C . ARG A 1 158 ? -11.423 -17.482 -5.945 1.00 36.60 158 ARG A C 1
ATOM 1236 O O . ARG A 1 158 ? -11.778 -17.820 -7.044 1.00 38.76 158 ARG A O 1
ATOM 1244 N N . PRO A 1 159 ? -12.219 -16.748 -5.133 1.00 37.26 159 PRO A N 1
ATOM 1245 C CA . PRO A 1 159 ? -13.571 -16.380 -5.591 1.00 38.04 159 PRO A CA 1
ATOM 1246 C C . PRO A 1 159 ? -13.583 -15.620 -6.926 1.00 42.69 159 PRO A C 1
ATOM 1247 O O . PRO A 1 159 ? -12.719 -14.760 -7.177 1.00 50.38 159 PRO A O 1
ATOM 1251 N N . GLU A 1 160 ? -14.551 -15.940 -7.773 1.00 49.70 160 GLU A N 1
ATOM 1252 C CA . GLU A 1 160 ? -14.634 -15.364 -9.115 1.00 48.16 160 GLU A CA 1
ATOM 1253 C C . GLU A 1 160 ? -15.698 -14.260 -9.048 1.00 50.97 160 GLU A C 1
ATOM 1254 O O . GLU A 1 160 ? -16.891 -14.489 -9.367 1.00 67.21 160 GLU A O 1
ATOM 1260 N N . ILE A 1 161 ? -15.302 -13.084 -8.593 1.00 50.06 161 ILE A N 1
ATOM 1261 C CA . ILE A 1 161 ? -16.299 -12.007 -8.418 1.00 48.01 161 ILE A CA 1
ATOM 1262 C C . ILE A 1 161 ? -16.233 -11.010 -9.566 1.00 51.61 161 ILE A C 1
ATOM 1263 O O . ILE A 1 161 ? -15.245 -10.279 -9.728 1.00 59.24 161 ILE A O 1
ATOM 1268 N N . ASN A 1 162 ? -17.295 -11.007 -10.361 1.00 47.66 162 ASN A N 1
ATOM 1269 C CA . ASN A 1 162 ? -17.337 -10.300 -11.628 1.00 48.85 162 ASN A CA 1
ATOM 1270 C C . ASN A 1 162 ? -18.097 -8.994 -11.496 1.00 51.40 162 ASN A C 1
ATOM 1271 O O . ASN A 1 162 ? -18.688 -8.726 -10.450 1.00 55.18 162 ASN A O 1
ATOM 1276 N N . ASN A 1 163 ? -18.111 -8.205 -12.560 1.00 52.98 163 ASN A N 1
ATOM 1277 C CA . ASN A 1 163 ? -18.920 -6.995 -12.641 1.00 49.62 163 ASN A CA 1
ATOM 1278 C C . ASN A 1 163 ? -19.054 -6.263 -11.316 1.00 51.54 163 ASN A C 1
ATOM 1279 O O . ASN A 1 163 ? -20.117 -6.213 -10.731 1.00 60.25 163 ASN A O 1
ATOM 1284 N N . LYS A 1 164 ? -17.957 -5.694 -10.847 1.00 48.66 164 LYS A N 1
ATOM 1285 C CA . LYS A 1 164 ? -17.949 -4.998 -9.591 1.00 47.22 164 LYS A CA 1
ATOM 1286 C C . LYS A 1 164 ? -17.940 -3.496 -9.912 1.00 44.56 164 LYS A C 1
ATOM 1287 O O . LYS A 1 164 ? -16.887 -2.926 -10.249 1.00 59.35 164 LYS A O 1
ATOM 1293 N N . LEU A 1 165 ? -19.126 -2.884 -9.832 1.00 40.53 165 LEU A N 1
ATOM 1294 C CA . LEU A 1 165 ? -19.352 -1.455 -10.141 1.00 35.10 165 LEU A CA 1
ATOM 1295 C C . LEU A 1 165 ? -19.015 -0.550 -8.961 1.00 36.27 165 LEU A C 1
ATOM 1296 O O . LEU A 1 165 ? -19.125 -0.962 -7.795 1.00 35.95 165 LEU A O 1
ATOM 1301 N N . ILE A 1 166 ? -18.618 0.693 -9.236 1.00 34.48 166 ILE A N 1
ATOM 1302 C CA . ILE A 1 166 ? -18.422 1.659 -8.141 1.00 30.34 166 ILE A CA 1
ATOM 1303 C C . ILE A 1 166 ? -19.724 1.863 -7.352 1.00 31.14 166 ILE A C 1
ATOM 1304 O O . ILE A 1 166 ? -20.693 2.413 -7.863 1.00 32.44 166 ILE A O 1
ATOM 1309 N N . PRO A 1 167 ? -19.724 1.412 -6.088 1.00 30.94 167 PRO A N 1
ATOM 1310 C CA . PRO A 1 167 ? -20.950 1.341 -5.300 1.00 31.27 167 PRO A CA 1
ATOM 1311 C C . PRO A 1 167 ? -21.459 2.710 -4.874 1.00 32.24 167 PRO A C 1
ATOM 1312 O O . PRO A 1 167 ? -22.614 2.857 -4.652 1.00 33.00 167 PRO A O 1
ATOM 1316 N N . ASP A 1 168 ? -20.589 3.716 -4.791 1.00 32.15 168 ASP A N 1
ATOM 1317 C CA . ASP A 1 168 ? -20.986 5.000 -4.214 1.00 29.97 168 ASP A CA 1
ATOM 1318 C C . ASP A 1 168 ? -19.855 5.972 -4.486 1.00 27.40 168 ASP A C 1
ATOM 1319 O O . ASP A 1 168 ? -18.683 5.562 -4.543 1.00 25.58 168 ASP A O 1
ATOM 1324 N N . PRO A 1 169 ? -20.194 7.256 -4.694 1.00 27.58 169 PRO A N 1
ATOM 1325 C CA . PRO A 1 169 ? -19.129 8.250 -4.928 1.00 26.09 169 PRO A CA 1
ATOM 1326 C C . PRO A 1 169 ? -18.114 8.321 -3.828 1.00 24.91 169 PRO A C 1
ATOM 1327 O O . PRO A 1 169 ? -16.923 8.536 -4.129 1.00 25.29 169 PRO A O 1
ATOM 1331 N N . PHE A 1 170 ? -18.554 8.093 -2.584 1.00 24.15 170 PHE A N 1
ATOM 1332 C CA . PHE A 1 170 ? -17.615 8.110 -1.477 1.00 25.61 170 PHE A CA 1
ATOM 1333 C C . PHE A 1 170 ? -16.619 6.971 -1.525 1.00 25.17 170 PHE A C 1
ATOM 1334 O O . PHE A 1 170 ? -15.468 7.151 -1.095 1.00 23.51 170 PHE A O 1
ATOM 1342 N N . TRP A 1 171 ? -17.022 5.813 -2.063 1.00 24.14 171 TRP A N 1
ATOM 1343 C CA . TRP A 1 171 ? -16.017 4.766 -2.319 1.00 22.58 171 TRP A CA 1
ATOM 1344 C C . TRP A 1 171 ? -14.790 5.355 -3.110 1.00 23.16 171 TRP A C 1
ATOM 1345 O O . TRP A 1 171 ? -13.595 5.124 -2.770 1.00 23.71 171 TRP A O 1
ATOM 1356 N N . LEU A 1 172 ? -15.077 6.159 -4.144 1.00 25.49 172 LEU A N 1
ATOM 1357 C CA . LEU A 1 172 ? -14.000 6.705 -4.975 1.00 24.15 172 LEU A CA 1
ATOM 1358 C C . LEU A 1 172 ? -13.147 7.672 -4.183 1.00 23.55 172 LEU A C 1
ATOM 1359 O O . LEU A 1 172 ? -11.903 7.621 -4.324 1.00 22.42 172 LEU A O 1
ATOM 1364 N N . ALA A 1 173 ? -13.780 8.537 -3.352 1.00 24.33 173 ALA A N 1
ATOM 1365 C CA . ALA A 1 173 ? -12.968 9.512 -2.560 1.00 25.52 173 ALA A CA 1
ATOM 1366 C C . ALA A 1 173 ? -12.016 8.705 -1.688 1.00 22.97 173 ALA A C 1
ATOM 1367 O O . ALA A 1 173 ? -10.822 9.054 -1.539 1.00 23.25 173 ALA A O 1
ATOM 1369 N N . GLY A 1 174 ? -12.516 7.599 -1.129 1.00 21.73 174 GLY A N 1
ATOM 1370 C CA . GLY A 1 174 ? -11.645 6.803 -0.240 1.00 21.15 174 GLY A CA 1
ATOM 1371 C C . GLY A 1 174 ? -10.530 6.039 -0.980 1.00 19.32 174 GLY A C 1
ATOM 1372 O O . GLY A 1 174 ? -9.382 6.047 -0.570 1.00 20.78 174 GLY A O 1
ATOM 1373 N N . PHE A 1 175 ? -10.873 5.399 -2.089 1.00 19.51 175 PHE A N 1
ATOM 1374 C CA . PHE A 1 175 ? -9.872 4.712 -2.896 1.00 20.50 175 PHE A CA 1
ATOM 1375 C C . PHE A 1 175 ? -8.746 5.669 -3.352 1.00 20.69 175 PHE A C 1
ATOM 1376 O O . PHE A 1 175 ? -7.544 5.343 -3.286 1.00 20.29 175 PHE A O 1
ATOM 1384 N N . VAL A 1 176 ? -9.150 6.852 -3.821 1.00 19.78 176 VAL A N 1
ATOM 1385 C CA . VAL A 1 176 ? -8.180 7.827 -4.315 1.00 20.67 176 VAL A CA 1
ATOM 1386 C C . VAL A 1 176 ? -7.267 8.306 -3.173 1.00 21.02 176 VAL A C 1
ATOM 1387 O O . VAL A 1 176 ? -6.104 8.502 -3.405 1.00 21.00 176 VAL A O 1
ATOM 1391 N N . SER A 1 177 ? -7.809 8.478 -1.955 1.00 21.56 177 SER A N 1
ATOM 1392 C CA . SER A 1 177 ? -7.026 8.853 -0.779 1.00 21.41 177 SER A CA 1
ATOM 1393 C C . SER A 1 177 ? -5.859 7.873 -0.545 1.00 20.79 177 SER A C 1
ATOM 1394 O O . SER A 1 177 ? -4.807 8.251 -0.029 1.00 23.11 177 SER A O 1
ATOM 1397 N N . GLY A 1 178 ? -6.024 6.614 -0.936 1.00 20.40 178 GLY A N 1
ATOM 1398 C CA . GLY A 1 178 ? -4.945 5.657 -0.704 1.00 22.60 178 GLY A CA 1
ATOM 1399 C C . GLY A 1 178 ? -4.089 5.487 -1.914 1.00 23.85 178 GLY A C 1
ATOM 1400 O O . GLY A 1 178 ? -2.864 5.430 -1.807 1.00 29.19 178 GLY A O 1
ATOM 1401 N N . ASP A 1 179 ? -4.722 5.373 -3.077 1.00 23.10 179 ASP A N 1
ATOM 1402 C CA . ASP A 1 179 ? -3.971 4.955 -4.256 1.00 24.15 179 ASP A CA 1
ATOM 1403 C C . ASP A 1 179 ? -3.982 5.990 -5.416 1.00 25.69 179 ASP A C 1
ATOM 1404 O O . ASP A 1 179 ? -3.557 5.694 -6.542 1.00 24.15 179 ASP A O 1
ATOM 1409 N N . GLY A 1 180 ? -4.456 7.201 -5.141 1.00 25.81 180 GLY A N 1
ATOM 1410 C CA . GLY A 1 180 ? -4.456 8.256 -6.155 1.00 21.85 180 GLY A CA 1
AT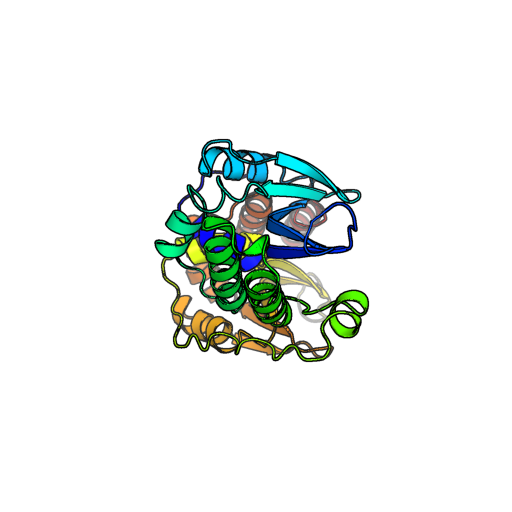OM 1411 C C . GLY A 1 180 ? -3.385 9.328 -5.926 1.00 22.32 180 GLY A C 1
ATOM 1412 O O . GLY A 1 180 ? -2.716 9.342 -4.909 1.00 20.65 180 GLY A O 1
ATOM 1413 N N . SER A 1 181 ? -3.241 10.231 -6.887 1.00 22.71 181 SER A N 1
ATOM 1414 C CA . SER A 1 181 ? -2.178 11.241 -6.861 1.00 20.65 181 SER A CA 1
ATOM 1415 C C . SER A 1 181 ? -2.686 12.496 -7.596 1.00 23.22 181 SER A C 1
ATOM 1416 O O . SER A 1 181 ? -3.240 12.400 -8.676 1.00 21.23 181 SER A O 1
ATOM 1419 N N . PHE A 1 182 ? -2.520 13.659 -6.976 1.00 23.54 182 PHE A N 1
ATOM 1420 C CA . PHE A 1 182 ? -2.767 14.926 -7.623 1.00 23.24 182 PHE A CA 1
ATOM 1421 C C . PHE A 1 182 ? -1.410 15.497 -7.974 1.00 24.36 182 PHE A C 1
ATOM 1422 O O . PHE A 1 182 ? -0.659 15.983 -7.095 1.00 24.47 182 PHE A O 1
ATOM 1430 N N . LYS A 1 183 ? -1.061 15.368 -9.251 1.00 23.24 183 LYS A N 1
ATOM 1431 C CA . LYS A 1 183 ? 0.290 15.677 -9.692 1.00 25.50 183 LYS A CA 1
ATOM 1432 C C . LYS A 1 183 ? 0.343 17.057 -10.362 1.00 25.97 183 LYS A C 1
ATOM 1433 O O . LYS A 1 183 ? -0.557 17.430 -11.154 1.00 22.10 183 LYS A O 1
ATOM 1439 N N . SER A 1 184 ? 1.407 17.787 -10.030 1.00 25.23 184 SER A N 1
ATOM 1440 C CA . SER A 1 184 ? 1.718 19.054 -10.648 1.00 26.58 184 SER A CA 1
ATOM 1441 C C . SER A 1 184 ? 3.118 18.915 -11.257 1.00 27.51 184 SER A C 1
ATOM 1442 O O . SER A 1 184 ? 4.065 18.515 -10.591 1.00 30.30 184 SER A O 1
ATOM 1445 N N . ILE A 1 185 ? 3.215 19.205 -12.551 1.00 27.76 185 ILE A N 1
ATOM 1446 C CA . ILE A 1 185 ? 4.373 18.895 -13.351 1.00 27.06 185 ILE A CA 1
ATOM 1447 C C . ILE A 1 185 ? 4.824 20.213 -14.004 1.00 28.22 185 ILE A C 1
ATOM 1448 O O . ILE A 1 185 ? 3.980 21.026 -14.453 1.00 25.29 185 ILE A O 1
ATOM 1453 N N . LEU A 1 186 ? 6.140 20.453 -14.014 1.00 28.88 186 LEU A N 1
ATOM 1454 C CA . LEU A 1 186 ? 6.723 21.547 -14.779 1.00 31.04 186 LEU A CA 1
ATOM 1455 C C . LEU A 1 186 ? 7.732 20.977 -15.745 1.00 32.61 186 LEU A C 1
ATOM 1456 O O . LEU A 1 186 ? 8.757 20.402 -15.369 1.00 34.71 186 LEU A O 1
ATOM 1461 N N . LYS A 1 187 ? 7.405 21.158 -17.012 1.00 32.75 187 LYS A N 1
ATOM 1462 C CA . LYS A 1 187 ? 8.096 20.504 -18.099 1.00 33.06 187 LYS A CA 1
ATOM 1463 C C . LYS A 1 187 ? 8.828 21.576 -18.871 1.00 31.61 187 LYS A C 1
ATOM 1464 O O . LYS A 1 187 ? 8.238 22.588 -19.237 1.00 31.39 187 LYS A O 1
ATOM 1470 N N . LYS A 1 188 ? 10.110 21.370 -19.104 1.00 32.32 188 LYS A N 1
ATOM 1471 C CA . LYS A 1 188 ? 10.880 22.269 -19.933 1.00 36.53 188 LYS A CA 1
ATOM 1472 C C . LYS A 1 188 ? 10.232 22.323 -21.336 1.00 35.26 188 LYS A C 1
ATOM 1473 O O . LYS A 1 188 ? 9.794 21.312 -21.871 1.00 34.94 188 LYS A O 1
ATOM 1479 N N . SER A 1 189 ? 10.142 23.525 -21.897 1.00 35.91 189 SER A N 1
ATOM 1480 C CA . SER A 1 189 ? 9.455 23.754 -23.173 1.00 35.96 189 SER A CA 1
ATOM 1481 C C . SER A 1 189 ? 10.212 24.826 -23.943 1.00 37.90 189 SER A C 1
ATOM 1482 O O . SER A 1 189 ? 10.571 25.870 -23.386 1.00 39.13 189 SER A O 1
ATOM 1485 N N . GLU A 1 190 ? 10.494 24.545 -25.214 1.00 40.60 190 GLU A N 1
ATOM 1486 C CA . GLU A 1 190 ? 11.184 25.495 -26.072 1.00 41.08 190 GLU A CA 1
ATOM 1487 C C . GLU A 1 190 ? 10.243 26.537 -26.644 1.00 37.88 190 GLU A C 1
ATOM 1488 O O . GLU A 1 190 ? 10.684 27.564 -27.088 1.00 41.78 190 GLU A O 1
ATOM 1494 N N . SER A 1 191 ? 8.955 26.288 -26.644 1.00 34.74 191 SER A N 1
ATOM 1495 C CA . SER A 1 191 ? 8.039 27.216 -27.292 1.00 37.31 191 SER A CA 1
ATOM 1496 C C . SER A 1 191 ? 7.227 28.133 -26.356 1.00 37.46 191 SER A C 1
ATOM 1497 O O . SER A 1 191 ? 6.788 29.218 -26.779 1.00 40.17 191 SER A O 1
ATOM 1500 N N . ILE A 1 192 ? 7.015 27.737 -25.103 1.00 33.60 192 ILE A N 1
ATOM 1501 C CA . ILE A 1 192 ? 6.319 28.634 -24.188 1.00 32.52 192 ILE A CA 1
ATOM 1502 C C . ILE A 1 192 ? 7.239 29.803 -23.762 1.00 32.32 192 ILE A C 1
ATOM 1503 O O . ILE A 1 192 ? 8.425 29.577 -23.420 1.00 30.67 192 ILE A O 1
ATOM 1508 N N . LYS A 1 193 ? 6.710 31.039 -23.808 1.00 32.15 193 LYS A N 1
ATOM 1509 C CA . LYS A 1 193 ? 7.554 32.195 -23.538 1.00 35.61 193 LYS A CA 1
ATOM 1510 C C . LYS A 1 193 ? 8.302 32.079 -22.202 1.00 35.35 193 LYS A C 1
ATOM 1511 O O . LYS A 1 193 ? 9.494 32.333 -22.158 1.00 35.81 193 LYS A O 1
ATOM 1517 N N . VAL A 1 194 ? 7.607 31.634 -21.151 1.00 34.07 194 VAL A N 1
ATOM 1518 C CA . VAL A 1 194 ? 8.224 31.468 -19.833 1.00 34.74 194 VAL A CA 1
ATOM 1519 C C . VAL A 1 194 ? 9.125 30.242 -19.668 1.00 36.34 194 VAL A C 1
ATOM 1520 O O . VAL A 1 194 ? 9.741 30.082 -18.604 1.00 36.58 194 VAL A O 1
ATOM 1524 N N . GLY A 1 195 ? 9.199 29.370 -20.675 1.00 36.30 195 GLY A N 1
ATOM 1525 C CA . GLY A 1 195 ? 10.209 28.278 -20.654 1.00 36.89 195 GLY A CA 1
ATOM 1526 C C . GLY A 1 195 ? 9.832 26.906 -20.085 1.00 33.35 195 GLY A C 1
ATOM 1527 O O . GLY A 1 195 ? 10.571 25.933 -20.267 1.00 33.01 195 GLY A O 1
ATOM 1528 N N . PHE A 1 196 ? 8.703 26.830 -19.390 1.00 30.92 196 PHE A N 1
ATOM 1529 C CA . PHE A 1 196 ? 8.226 25.602 -18.760 1.00 30.74 196 PHE A CA 1
ATOM 1530 C C . PHE A 1 196 ? 6.743 25.567 -18.939 1.00 29.55 196 PHE A C 1
ATOM 1531 O O . PHE A 1 196 ? 6.095 26.615 -18.830 1.00 29.36 196 PHE A O 1
ATOM 1539 N N . GLN A 1 197 ? 6.202 24.378 -19.208 1.00 27.91 197 GLN A N 1
ATOM 1540 C CA . GLN A 1 197 ? 4.778 24.197 -19.287 1.00 28.74 197 GLN A CA 1
ATOM 1541 C C . GLN A 1 197 ? 4.323 23.685 -17.916 1.00 29.20 197 GLN A C 1
ATOM 1542 O O . GLN A 1 197 ? 4.987 22.806 -17.332 1.00 31.14 197 GLN A O 1
ATOM 1548 N N . SER A 1 198 ? 3.223 24.237 -17.407 1.00 25.08 198 SER A N 1
ATOM 1549 C CA . SER A 1 198 ? 2.643 23.807 -16.166 1.00 25.18 198 SER A CA 1
ATOM 1550 C C . SER A 1 198 ? 1.611 22.759 -16.472 1.00 25.07 198 SER A C 1
ATOM 1551 O O . SER A 1 198 ? 0.650 22.995 -17.220 1.00 25.75 198 SER A O 1
ATOM 1554 N N . ILE A 1 199 ? 1.776 21.575 -15.918 1.00 24.64 199 ILE A N 1
ATOM 1555 C CA . ILE A 1 199 ? 0.797 20.511 -16.243 1.00 23.32 199 ILE A CA 1
ATOM 1556 C C . ILE A 1 199 ? 0.178 19.990 -14.967 1.00 23.71 199 ILE A C 1
ATOM 1557 O O . ILE A 1 199 ? 0.900 19.773 -13.993 1.00 23.29 199 ILE A O 1
ATOM 1562 N N . LEU A 1 200 ? -1.138 19.757 -14.963 1.00 24.12 200 LEU A N 1
ATOM 1563 C CA . LEU A 1 200 ? -1.797 19.051 -13.820 1.00 24.17 200 LEU A CA 1
ATOM 1564 C C . LEU A 1 200 ? -2.218 17.680 -14.307 1.00 25.16 200 LEU A C 1
ATOM 1565 O O . LEU A 1 200 ? -2.793 17.554 -15.407 1.00 24.05 200 LEU A O 1
ATOM 1570 N N . VAL A 1 201 ? -1.914 16.652 -13.524 1.00 24.62 201 VAL A N 1
ATOM 1571 C CA . VAL A 1 201 ? -2.270 15.289 -13.877 1.00 24.50 201 VAL A CA 1
ATOM 1572 C C . VAL A 1 201 ? -2.996 14.666 -12.674 1.00 24.45 201 VAL A C 1
ATOM 1573 O O . VAL A 1 201 ? -2.571 14.807 -11.518 1.00 27.07 201 VAL A O 1
ATOM 1577 N N . PHE A 1 202 ? -4.145 14.062 -12.933 1.00 23.17 202 PHE A N 1
ATOM 1578 C CA . PHE A 1 202 ? -4.797 13.275 -11.906 1.00 22.66 202 PHE A CA 1
ATOM 1579 C C . PHE A 1 202 ? -4.562 11.832 -12.273 1.00 23.23 202 PHE A C 1
ATOM 1580 O O . PHE A 1 202 ? -4.755 11.443 -13.443 1.00 25.40 202 PHE A O 1
ATOM 1588 N N . GLN A 1 203 ? -4.145 11.016 -11.307 1.00 22.40 203 GLN A N 1
ATOM 1589 C CA . GLN A 1 203 ? -3.709 9.662 -11.650 1.00 24.70 203 GLN A CA 1
ATOM 1590 C C . GLN A 1 203 ? -4.065 8.656 -10.550 1.00 24.64 203 GLN A C 1
ATOM 1591 O O . GLN A 1 203 ? -3.787 8.905 -9.360 1.00 23.42 203 GLN A O 1
ATOM 1597 N N . ILE A 1 204 ? -4.719 7.548 -10.929 1.00 22.93 204 ILE A N 1
ATOM 1598 C CA . ILE A 1 204 ? -4.913 6.422 -9.992 1.00 21.81 204 ILE A CA 1
ATOM 1599 C C . ILE A 1 204 ? -4.027 5.230 -10.399 1.00 23.49 204 ILE A C 1
ATOM 1600 O O . ILE A 1 204 ? -4.021 4.829 -11.564 1.00 22.09 204 ILE A O 1
ATOM 1605 N N . THR A 1 205 ? -3.242 4.699 -9.460 1.00 22.71 205 THR A N 1
ATOM 1606 C CA . THR A 1 205 ? -2.441 3.494 -9.730 1.00 24.58 205 THR A CA 1
ATOM 1607 C C . THR A 1 205 ? -3.109 2.197 -9.198 1.00 24.82 205 THR A C 1
ATOM 1608 O O . THR A 1 205 ? -3.705 2.191 -8.100 1.00 23.60 205 THR A O 1
ATOM 1612 N N . GLN A 1 206 ? -3.020 1.111 -9.974 1.00 25.00 206 GLN A N 1
ATOM 1613 C CA . GLN A 1 206 ? -3.516 -0.205 -9.520 1.00 24.60 206 GLN A CA 1
ATOM 1614 C C . GLN A 1 206 ? -2.990 -1.412 -10.300 1.00 27.05 206 GLN A C 1
ATOM 1615 O O . GLN A 1 206 ? -2.841 -1.330 -11.546 1.00 29.44 206 GLN A O 1
ATOM 1621 N N . HIS A 1 207 ? -2.719 -2.529 -9.581 1.00 26.33 207 HIS A N 1
ATOM 1622 C CA . HIS A 1 207 ? -2.269 -3.790 -10.217 1.00 26.30 207 HIS A CA 1
ATOM 1623 C C . HIS A 1 207 ? -3.216 -4.145 -11.358 1.00 26.58 207 HIS A C 1
ATOM 1624 O O . HIS A 1 207 ? -4.448 -3.954 -11.229 1.00 25.47 207 HIS A O 1
ATOM 1631 N N . ALA A 1 208 ? -2.641 -4.647 -12.454 1.00 27.94 208 ALA A N 1
ATOM 1632 C CA . ALA A 1 208 ? -3.396 -5.005 -13.694 1.00 30.90 208 ALA A CA 1
ATOM 1633 C C . ALA A 1 208 ? -4.509 -6.011 -13.426 1.00 31.80 208 ALA A C 1
ATOM 1634 O O . ALA A 1 208 ? -5.411 -6.169 -14.238 1.00 35.17 208 ALA A O 1
ATOM 1636 N N . ARG A 1 209 ? -4.474 -6.663 -12.273 1.00 30.69 209 ARG A N 1
ATOM 1637 C CA . ARG A 1 209 ? -5.465 -7.654 -11.953 1.00 30.89 209 ARG A CA 1
ATOM 1638 C C . ARG A 1 209 ? -6.823 -6.945 -11.904 1.00 29.63 209 ARG A C 1
ATOM 1639 O O . ARG A 1 209 ? -7.861 -7.554 -12.109 1.00 30.55 209 ARG A O 1
ATOM 1647 N N . ASP A 1 210 ? -6.811 -5.630 -11.669 1.00 28.49 210 ASP A N 1
ATOM 1648 C CA . ASP A 1 210 ? -8.056 -4.900 -11.559 1.00 28.80 210 ASP A CA 1
ATOM 1649 C C . ASP A 1 210 ? -8.288 -4.018 -12.777 1.00 28.81 210 ASP A C 1
ATOM 1650 O O . ASP A 1 210 ? -8.856 -2.941 -12.666 1.00 28.61 210 ASP A O 1
ATOM 1655 N N . VAL A 1 211 ? -7.849 -4.478 -13.944 1.00 29.43 211 VAL A N 1
ATOM 1656 C CA . VAL A 1 211 ? -8.140 -3.757 -15.219 1.00 29.79 211 VAL A CA 1
ATOM 1657 C C . VAL A 1 211 ? -9.606 -3.330 -15.439 1.00 28.44 211 VAL A C 1
ATOM 1658 O O . VAL A 1 211 ? -9.884 -2.204 -15.889 1.00 30.29 211 VAL A O 1
ATOM 1662 N N . LYS A 1 212 ? -10.543 -4.208 -15.140 1.00 28.94 212 LYS A N 1
ATOM 1663 C CA . LYS A 1 212 ? -11.943 -3.913 -15.408 1.00 31.29 212 LYS A CA 1
ATOM 1664 C C . LYS A 1 212 ? -12.365 -2.688 -14.589 1.00 31.03 212 LYS A C 1
ATOM 1665 O O . LYS A 1 212 ? -13.041 -1.799 -15.095 1.00 29.30 212 LYS A O 1
ATOM 1671 N N . LEU A 1 213 ? -11.926 -2.626 -13.330 1.00 31.24 213 LEU A N 1
ATOM 1672 C CA . LEU A 1 213 ? -12.300 -1.521 -12.458 1.00 30.17 213 LEU A CA 1
ATOM 1673 C C . LEU A 1 213 ? -11.647 -0.207 -12.951 1.00 27.61 213 LEU A C 1
ATOM 1674 O O . LEU A 1 213 ? -12.285 0.866 -12.991 1.00 24.27 213 LEU A O 1
ATOM 1679 N N . MET A 1 214 ? -10.376 -0.297 -13.337 1.00 28.10 214 MET A N 1
ATOM 1680 C CA . MET A 1 214 ? -9.658 0.859 -13.822 1.00 26.30 214 MET A CA 1
ATOM 1681 C C . MET A 1 214 ? -10.356 1.375 -15.090 1.00 26.93 214 MET A C 1
ATOM 1682 O O . MET A 1 214 ? -10.599 2.594 -15.238 1.00 29.70 214 MET A O 1
ATOM 1687 N N . GLU A 1 215 ? -10.740 0.455 -15.977 1.00 28.12 215 GLU A N 1
ATOM 1688 C CA . GLU A 1 215 ? -11.470 0.840 -17.202 1.00 32.17 215 GLU A CA 1
ATOM 1689 C C . GLU A 1 215 ? -12.780 1.584 -16.894 1.00 31.84 215 GLU A C 1
ATOM 1690 O O . GLU A 1 215 ? -13.127 2.555 -17.561 1.00 32.09 215 GLU A O 1
ATOM 1696 N N . SER A 1 216 ? -13.483 1.155 -15.856 1.00 32.08 216 SER A N 1
ATOM 1697 C CA . SER A 1 216 ? -14.816 1.684 -15.604 1.00 32.83 216 SER A CA 1
ATOM 1698 C C . SER A 1 216 ? -14.749 3.122 -15.056 1.00 31.85 216 SER A C 1
ATOM 1699 O O . SER A 1 216 ? -15.760 3.847 -15.061 1.00 34.23 216 SER A O 1
ATOM 1702 N N . LEU A 1 217 ? -13.568 3.543 -14.588 1.00 27.73 217 LEU A N 1
ATOM 1703 C CA . LEU A 1 217 ? -13.363 4.924 -14.159 1.00 27.65 217 LEU A CA 1
ATOM 1704 C C . LEU A 1 217 ? -13.523 5.953 -15.295 1.00 29.95 217 LEU A C 1
ATOM 1705 O O . LEU A 1 217 ? -13.928 7.098 -15.049 1.00 29.94 217 LEU A O 1
ATOM 1710 N N . ILE A 1 218 ? -13.186 5.564 -16.528 1.00 29.35 218 ILE A N 1
ATOM 1711 C CA . ILE A 1 218 ? -13.279 6.494 -17.656 1.00 32.20 218 ILE A CA 1
ATOM 1712 C C . ILE A 1 218 ? -14.766 6.788 -17.776 1.00 34.25 218 ILE A C 1
ATOM 1713 O O . ILE A 1 218 ? -15.217 7.953 -17.927 1.00 31.55 218 ILE A O 1
ATOM 1718 N N . SER A 1 219 ? -15.540 5.724 -17.653 1.00 34.57 219 SER A N 1
ATOM 1719 C CA . SER A 1 219 ? -16.964 5.857 -17.748 1.00 36.30 219 SER A CA 1
ATOM 1720 C C . SER A 1 219 ? -17.527 6.659 -16.554 1.00 33.44 219 SER A C 1
ATOM 1721 O O . SER A 1 219 ? -18.288 7.637 -16.725 1.00 34.01 219 SER A O 1
ATOM 1724 N N . TYR A 1 220 ? -17.121 6.256 -15.359 1.00 30.92 220 TYR A N 1
ATOM 1725 C CA . TYR A 1 220 ? -17.632 6.840 -14.112 1.00 30.44 220 TYR A CA 1
ATOM 1726 C C . TYR A 1 220 ? -17.323 8.333 -14.033 1.00 28.16 220 TYR A C 1
ATOM 1727 O O . TYR A 1 220 ? -18.207 9.112 -13.695 1.00 27.65 220 TYR A O 1
ATOM 1736 N N . LEU A 1 221 ? -16.083 8.723 -14.361 1.00 27.77 221 LEU A N 1
ATOM 1737 C CA . LEU A 1 221 ? -15.690 10.145 -14.298 1.00 27.93 221 LEU A CA 1
ATOM 1738 C C . LEU A 1 221 ? -15.967 10.900 -15.599 1.00 29.91 221 LEU A C 1
ATOM 1739 O O . LEU A 1 221 ? -15.908 12.141 -15.622 1.00 29.96 221 LEU A O 1
ATOM 1744 N N . GLY A 1 222 ? -16.287 10.165 -16.660 1.00 29.40 222 GLY A N 1
ATOM 1745 C CA . GLY A 1 222 ? -16.588 10.757 -17.959 1.00 28.56 222 GLY A CA 1
ATOM 1746 C C . GLY A 1 222 ? -15.348 11.412 -18.581 1.00 29.68 222 GLY A C 1
ATOM 1747 O O . GLY A 1 222 ? -15.475 12.392 -19.312 1.00 32.31 222 GLY A O 1
ATOM 1748 N N . CYS A 1 223 ? -14.157 10.869 -18.303 1.00 29.89 223 CYS A N 1
ATOM 1749 C CA . CYS A 1 223 ? -12.898 11.376 -18.851 1.00 30.27 223 CYS A CA 1
ATOM 1750 C C . CYS A 1 223 ? -11.753 10.396 -18.533 1.00 29.55 223 CYS A C 1
ATOM 1751 O O . CYS A 1 223 ? -11.952 9.401 -17.836 1.00 29.12 223 CYS A O 1
ATOM 1754 N N . GLY A 1 224 ? -10.565 10.701 -19.047 1.00 29.51 224 GLY A N 1
ATOM 1755 C CA . GLY A 1 224 ? -9.339 10.003 -18.660 1.00 27.80 224 GLY A CA 1
ATOM 1756 C C . GLY A 1 224 ? -9.071 8.821 -19.584 1.00 28.12 224 GLY A C 1
ATOM 1757 O O . GLY A 1 224 ? -9.861 8.520 -20.460 1.00 27.57 224 GLY A O 1
ATOM 1758 N N . PHE A 1 225 ? -7.936 8.162 -19.401 1.00 27.01 225 PHE A N 1
ATOM 1759 C CA . PHE A 1 225 ? -7.618 6.999 -20.205 1.00 27.12 225 PHE A CA 1
ATOM 1760 C C . PHE A 1 225 ? -6.733 6.106 -19.368 1.00 26.64 225 PHE A C 1
ATOM 1761 O O . PHE A 1 225 ? -6.220 6.526 -18.336 1.00 26.28 225 PHE A O 1
ATOM 1769 N N . ILE A 1 226 ? -6.569 4.870 -19.813 1.00 27.74 226 ILE A N 1
ATOM 1770 C CA . ILE A 1 226 ? -5.836 3.886 -19.056 1.00 30.42 226 ILE A CA 1
ATOM 1771 C C . ILE A 1 226 ? -4.508 3.636 -19.745 1.00 31.58 226 ILE A C 1
ATOM 1772 O O . ILE A 1 226 ? -4.472 3.614 -20.971 1.00 32.05 226 ILE A O 1
ATOM 1777 N N . GLU A 1 227 ? -3.436 3.487 -18.967 1.00 31.65 227 GLU A N 1
ATOM 1778 C CA . GLU A 1 227 ? -2.087 3.114 -19.480 1.00 32.62 227 GLU A CA 1
ATOM 1779 C C . GLU A 1 227 ? -1.354 2.056 -18.633 1.00 33.86 227 GLU A C 1
ATOM 1780 O O . GLU A 1 227 ? -1.613 1.921 -17.443 1.00 35.55 227 GLU A O 1
ATOM 1786 N N . LYS A 1 228 ? -0.420 1.344 -19.252 1.00 31.64 228 LYS A N 1
ATOM 1787 C CA . LYS A 1 228 ? 0.321 0.327 -18.573 1.00 33.30 228 LYS A CA 1
ATOM 1788 C C . LYS A 1 228 ? 1.712 0.800 -18.279 1.00 33.31 228 LYS A C 1
ATOM 1789 O O . LYS A 1 228 ? 2.376 1.353 -19.139 1.00 33.38 228 LYS A O 1
ATOM 1795 N N . ASP A 1 229 ? 2.139 0.594 -17.040 1.00 31.89 229 ASP A N 1
ATOM 1796 C CA . ASP A 1 229 ? 3.541 0.775 -16.688 1.00 33.62 229 ASP A CA 1
ATOM 1797 C C . ASP A 1 229 ? 4.400 -0.211 -17.481 1.00 34.20 229 ASP A C 1
ATOM 1798 O O . ASP A 1 229 ? 4.097 -1.386 -17.526 1.00 37.69 229 ASP A O 1
ATOM 1803 N N . SER A 1 230 ? 5.444 0.292 -18.128 1.00 36.41 230 SER A N 1
ATOM 1804 C CA . SER A 1 230 ? 6.506 -0.528 -18.770 1.00 41.48 230 SER A CA 1
ATOM 1805 C C . SER A 1 230 ? 7.156 -1.632 -17.940 1.00 43.22 230 SER A C 1
ATOM 1806 O O . SER A 1 230 ? 7.753 -2.595 -18.481 1.00 44.52 230 SER A O 1
ATOM 1809 N N . ARG A 1 231 ? 7.159 -1.446 -16.632 1.00 40.66 231 ARG A N 1
ATOM 1810 C CA . ARG A 1 231 ? 8.143 -2.154 -15.825 1.00 40.49 231 ARG A CA 1
ATOM 1811 C C . ARG A 1 231 ? 7.504 -3.307 -15.100 1.00 37.56 231 ARG A C 1
ATOM 1812 O O . ARG A 1 231 ? 8.177 -4.042 -14.422 1.00 36.86 231 ARG A O 1
ATOM 1820 N N . GLY A 1 232 ? 6.188 -3.440 -15.219 1.00 38.54 232 GLY A N 1
ATOM 1821 C CA . GLY A 1 232 ? 5.502 -4.583 -14.632 1.00 37.86 232 GLY A CA 1
ATOM 1822 C C . GLY A 1 232 ? 3.992 -4.425 -14.721 1.00 34.94 232 GLY A C 1
ATOM 1823 O O . GLY A 1 232 ? 3.499 -3.490 -15.375 1.00 36.57 232 GLY A O 1
ATOM 1824 N N . PRO A 1 233 ? 3.259 -5.328 -14.042 1.00 34.11 233 PRO A N 1
ATOM 1825 C CA . PRO A 1 233 ? 1.818 -5.527 -14.188 1.00 33.67 233 PRO A CA 1
ATOM 1826 C C . PRO A 1 233 ? 0.977 -4.509 -13.415 1.00 30.72 233 PRO A C 1
ATOM 1827 O O . PRO A 1 233 ? 0.167 -4.896 -12.600 1.00 28.89 233 PRO A O 1
ATOM 1831 N N . TRP A 1 234 ? 1.177 -3.220 -13.714 1.00 31.59 234 TRP A N 1
ATOM 1832 C CA . TRP A 1 234 ? 0.516 -2.078 -13.038 1.00 29.50 234 TRP A CA 1
ATOM 1833 C C . TRP A 1 234 ? -0.087 -1.029 -14.041 1.00 29.01 234 TRP A C 1
ATOM 1834 O O . TRP A 1 234 ? 0.478 -0.726 -15.108 1.00 28.77 234 TRP A O 1
ATOM 1845 N N . LEU A 1 235 ? -1.245 -0.480 -13.684 1.00 27.43 235 LEU A N 1
ATOM 1846 C CA . LEU A 1 235 ? -1.998 0.369 -14.579 1.00 25.38 235 LEU A CA 1
ATOM 1847 C C . LEU A 1 235 ? -2.161 1.713 -13.934 1.00 25.69 235 LEU A C 1
ATOM 1848 O O . LEU A 1 235 ? -2.188 1.828 -12.688 1.00 25.92 235 LEU A O 1
ATOM 1853 N N . TYR A 1 236 ? -2.279 2.723 -14.780 1.00 26.32 236 TYR A N 1
ATOM 1854 C CA . TYR A 1 236 ? -2.691 4.073 -14.334 1.00 25.43 236 TYR A CA 1
ATOM 1855 C C . TYR A 1 236 ? -3.952 4.470 -15.032 1.00 25.91 236 TYR A C 1
ATOM 1856 O O . TYR A 1 236 ? -4.086 4.315 -16.266 1.00 28.30 236 TYR A O 1
ATOM 1865 N N . TYR A 1 237 ? -4.866 5.001 -14.248 1.00 24.57 237 TYR A N 1
ATOM 1866 C CA . TYR A 1 237 ? -5.984 5.740 -14.821 1.00 23.68 237 TYR A CA 1
ATOM 1867 C C . TYR A 1 237 ? -5.487 7.159 -14.730 1.00 24.44 237 TYR A C 1
ATOM 1868 O O . TYR A 1 237 ? -5.073 7.589 -13.636 1.00 24.33 237 TYR A O 1
ATOM 1877 N N . THR A 1 238 ? -5.498 7.881 -15.850 1.00 23.85 238 THR A N 1
ATOM 1878 C CA . THR A 1 238 ? -4.885 9.202 -15.916 1.00 24.86 238 THR A CA 1
ATOM 1879 C C . THR A 1 238 ? -5.826 10.241 -16.539 1.00 25.72 238 THR A C 1
ATOM 1880 O O . THR A 1 238 ? -6.482 9.945 -17.524 1.00 27.15 238 THR A O 1
ATOM 1884 N N . VAL A 1 239 ? -5.857 11.461 -15.986 1.00 26.85 239 VAL A N 1
ATOM 1885 C CA . VAL A 1 239 ? -6.516 12.614 -16.621 1.00 25.89 239 VAL A CA 1
ATOM 1886 C C . VAL A 1 239 ? -5.484 13.740 -16.714 1.00 27.01 239 VAL A C 1
ATOM 1887 O O . VAL A 1 239 ? -4.949 14.194 -15.696 1.00 24.38 239 VAL A O 1
ATOM 1891 N N . THR A 1 240 ? -5.193 14.179 -17.937 1.00 32.25 240 THR A N 1
ATOM 1892 C CA . THR A 1 240 ? -4.236 15.287 -18.169 1.00 34.77 240 THR A CA 1
ATOM 1893 C C . THR A 1 240 ? -4.916 16.506 -18.825 1.00 37.62 240 THR A C 1
ATOM 1894 O O . THR A 1 240 ? -4.474 17.681 -18.663 1.00 41.68 240 THR A O 1
ATOM 1898 N N . ASN A 1 241 ? -6.005 16.218 -19.539 1.00 32.24 241 ASN A N 1
ATOM 1899 C CA . ASN A 1 241 ? -6.812 17.248 -20.179 1.00 30.69 241 ASN A CA 1
ATOM 1900 C C . ASN A 1 241 ? -7.314 18.291 -19.153 1.00 30.97 241 ASN A C 1
ATOM 1901 O O . ASN A 1 241 ? -8.125 17.982 -18.282 1.00 31.90 241 ASN A O 1
ATOM 1906 N N . PHE A 1 242 ? -6.821 19.527 -19.263 1.00 28.58 242 PHE A N 1
ATOM 1907 C CA . PHE A 1 242 ? -7.098 20.528 -18.273 1.00 28.47 242 PHE A CA 1
ATOM 1908 C C . PHE A 1 242 ? -8.594 20.865 -18.213 1.00 27.72 242 PHE A C 1
ATOM 1909 O O . PHE A 1 242 ? -9.101 21.141 -17.128 1.00 25.89 242 PHE A O 1
ATOM 1917 N N . SER A 1 243 ? -9.307 20.866 -19.331 1.00 25.18 243 SER A N 1
ATOM 1918 C CA . SER A 1 243 ? -10.711 21.218 -19.202 1.00 28.54 243 SER A CA 1
ATOM 1919 C C . SER A 1 243 ? -11.514 20.101 -18.481 1.00 28.70 243 SER A C 1
ATOM 1920 O O . SER A 1 243 ? -12.489 20.416 -17.815 1.00 28.50 243 SER A O 1
ATOM 1923 N N . ASP A 1 244 ? -11.077 18.829 -18.593 1.00 25.91 244 ASP A N 1
ATOM 1924 C CA . ASP A 1 244 ? -11.627 17.724 -17.804 1.00 28.70 244 ASP A CA 1
ATOM 1925 C C . ASP A 1 244 ? -11.219 17.838 -16.314 1.00 27.02 244 ASP A C 1
ATOM 1926 O O . ASP A 1 244 ? -12.011 17.594 -15.407 1.00 24.74 244 ASP A O 1
ATOM 1931 N N . ILE A 1 245 ? -9.971 18.208 -16.077 1.00 25.17 245 ILE A N 1
ATOM 1932 C CA . ILE A 1 245 ? -9.524 18.454 -14.711 1.00 25.18 245 ILE A CA 1
ATOM 1933 C C . ILE A 1 245 ? -10.408 19.546 -14.113 1.00 27.89 245 ILE A C 1
ATOM 1934 O O . ILE A 1 245 ? -11.008 19.349 -13.068 1.00 31.37 245 ILE A O 1
ATOM 1939 N N . GLN A 1 246 ? -10.571 20.663 -14.807 1.00 28.04 246 GLN A N 1
ATOM 1940 C CA . GLN A 1 246 ? -11.421 21.763 -14.256 1.00 30.08 246 GLN A CA 1
ATOM 1941 C C . GLN A 1 246 ? -12.894 21.388 -14.092 1.00 28.98 246 GLN A C 1
ATOM 1942 O O . GLN A 1 246 ? -13.538 21.742 -13.107 1.00 30.02 246 GLN A O 1
ATOM 1948 N N . GLY A 1 247 ? -13.451 20.714 -15.070 1.00 28.42 247 GLY A N 1
ATOM 1949 C CA . GLY A 1 247 ? -14.905 20.588 -15.099 1.00 27.95 247 GLY A CA 1
ATOM 1950 C C . GLY A 1 247 ? -15.391 19.278 -14.522 1.00 29.24 247 GLY A C 1
ATOM 1951 O O . GLY A 1 247 ? -16.585 19.145 -14.274 1.00 28.57 247 GLY A O 1
ATOM 1952 N N . LYS A 1 248 ? -14.491 18.290 -14.353 1.00 28.37 248 LYS A N 1
ATOM 1953 C CA . LYS A 1 248 ? -14.940 16.962 -13.873 1.00 29.22 248 LYS A CA 1
ATOM 1954 C C . LYS A 1 248 ? -14.227 16.463 -12.623 1.00 27.27 248 LYS A C 1
ATOM 1955 O O . LYS A 1 248 ? -14.878 16.037 -11.712 1.00 29.85 248 LYS A O 1
ATOM 1961 N N . ILE A 1 249 ? -12.901 16.518 -12.574 1.00 26.39 249 ILE A N 1
ATOM 1962 C CA . ILE A 1 249 ? -12.175 15.963 -11.440 1.00 25.49 249 ILE A CA 1
ATOM 1963 C C . ILE A 1 249 ? -12.263 16.864 -10.197 1.00 26.38 249 ILE A C 1
ATOM 1964 O O . ILE A 1 249 ? -12.623 16.401 -9.073 1.00 25.06 249 ILE A O 1
ATOM 1969 N N . ILE A 1 250 ? -11.917 18.142 -10.400 1.00 24.08 250 ILE A N 1
ATOM 1970 C CA . ILE A 1 250 ? -11.951 19.095 -9.320 1.00 25.91 250 ILE A CA 1
ATOM 1971 C C . ILE A 1 250 ? -13.336 19.200 -8.647 1.00 26.60 250 ILE A C 1
ATOM 1972 O O . ILE A 1 250 ? -13.406 19.114 -7.417 1.00 26.02 250 ILE A O 1
ATOM 1977 N N . PRO A 1 251 ? -14.428 19.334 -9.423 1.00 27.15 251 PRO A N 1
ATOM 1978 C CA . PRO A 1 251 ? -15.725 19.409 -8.710 1.00 27.84 251 PRO A CA 1
ATOM 1979 C C . PRO A 1 251 ? -16.140 18.081 -8.064 1.00 29.14 251 PRO A C 1
ATOM 1980 O O . PRO A 1 251 ? -16.813 18.080 -7.012 1.00 29.43 251 PRO A O 1
ATOM 1984 N N . PHE A 1 252 ? -15.751 16.959 -8.647 1.00 27.57 252 PHE A N 1
ATOM 1985 C CA . PHE A 1 252 ? -16.034 15.683 -7.950 1.00 27.30 252 PHE A CA 1
ATOM 1986 C C . PHE A 1 252 ? -15.446 15.631 -6.526 1.00 26.02 252 PHE A C 1
ATOM 1987 O O . PHE A 1 252 ? -16.164 15.339 -5.544 1.00 26.10 252 PHE A O 1
ATOM 1995 N N . PHE A 1 253 ? -14.129 15.837 -6.426 1.00 25.19 253 PHE A N 1
ATOM 1996 C CA . PHE A 1 253 ? -13.435 15.702 -5.139 1.00 25.99 253 PHE A CA 1
ATOM 1997 C C . PHE A 1 253 ? -13.645 16.928 -4.239 1.00 27.05 253 PHE A C 1
ATOM 1998 O O . PHE A 1 253 ? -13.317 16.909 -3.064 1.00 26.78 253 PHE A O 1
ATOM 2006 N N . HIS A 1 254 ? -14.199 17.999 -4.779 1.00 25.93 254 HIS A N 1
ATOM 2007 C CA . HIS A 1 254 ? -14.646 19.080 -3.908 1.00 28.93 254 HIS A CA 1
ATOM 2008 C C . HIS A 1 254 ? -15.788 18.587 -3.016 1.00 31.08 254 HIS A C 1
ATOM 2009 O O . HIS A 1 254 ? -15.868 18.929 -1.815 1.00 31.75 254 HIS A O 1
ATOM 2016 N N . GLN A 1 255 ? -16.671 17.787 -3.614 1.00 31.21 255 GLN A N 1
ATOM 2017 C CA . GLN A 1 255 ? -17.863 17.265 -2.933 1.00 31.34 255 GLN 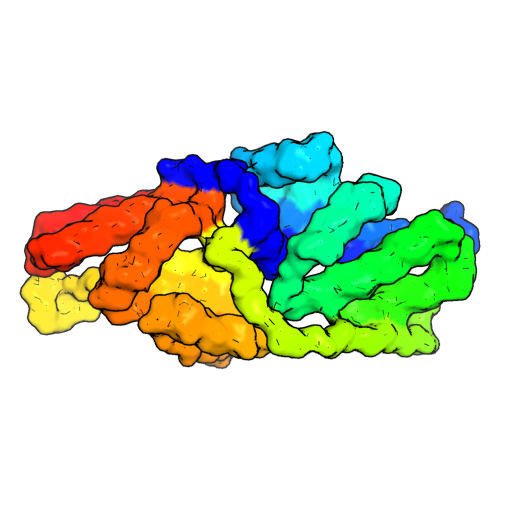A CA 1
ATOM 2018 C C . GLN A 1 255 ? -17.609 15.928 -2.214 1.00 31.39 255 GLN A C 1
ATOM 2019 O O . GLN A 1 255 ? -18.115 15.714 -1.100 1.00 32.45 255 GLN A O 1
ATOM 2025 N N . TYR A 1 256 ? -16.830 15.034 -2.831 1.00 26.07 256 TYR A N 1
ATOM 2026 C CA . TYR A 1 256 ? -16.551 13.735 -2.249 1.00 25.40 256 TYR A CA 1
ATOM 2027 C C . TYR A 1 256 ? -15.121 13.855 -1.878 1.00 25.45 256 TYR A C 1
ATOM 2028 O O . TYR A 1 256 ? -14.280 13.666 -2.718 1.00 25.95 256 TYR A O 1
ATOM 2037 N N . LYS A 1 257 ? -14.873 14.238 -0.617 1.00 26.71 257 LYS A N 1
ATOM 2038 C CA . LYS A 1 257 ? -13.585 14.768 -0.195 1.00 24.03 257 LYS A CA 1
ATOM 2039 C C . LYS A 1 257 ? -12.534 13.714 0.028 1.00 22.75 257 LYS A C 1
ATOM 2040 O O . LYS A 1 257 ? -12.800 12.633 0.537 1.00 25.49 257 LYS A O 1
ATOM 2046 N N . ILE A 1 258 ? -11.320 14.046 -0.358 1.00 21.56 258 ILE A N 1
ATOM 2047 C CA . ILE A 1 258 ? -10.177 13.165 -0.068 1.00 22.58 258 ILE A CA 1
ATOM 2048 C C . ILE A 1 258 ? -9.962 13.183 1.441 1.00 24.12 258 ILE A C 1
ATOM 2049 O O . ILE A 1 258 ? -10.168 14.208 2.072 1.00 25.59 258 ILE A O 1
ATOM 2054 N N . ILE A 1 259 ? -9.573 12.048 2.011 1.00 25.28 259 ILE A N 1
ATOM 2055 C CA . ILE A 1 259 ? -9.242 11.968 3.436 1.00 27.53 259 ILE A CA 1
ATOM 2056 C C . ILE A 1 259 ? -7.750 11.771 3.704 1.00 28.71 259 ILE A C 1
ATOM 2057 O O . ILE A 1 259 ? -7.012 11.147 2.892 1.00 27.42 259 ILE A O 1
ATOM 2062 N N . GLY A 1 260 ? -7.336 12.246 4.886 1.00 26.68 260 GLY A N 1
ATOM 2063 C CA . GLY A 1 260 ? -5.964 12.218 5.302 1.00 26.46 260 GLY A CA 1
ATOM 2064 C C . GLY A 1 260 ? -5.320 13.475 4.766 1.00 27.35 260 GLY A C 1
ATOM 2065 O O . GLY A 1 260 ? -6.014 14.322 4.188 1.00 26.54 260 GLY A O 1
ATOM 2066 N N . SER A 1 261 ? -4.006 13.603 4.943 1.00 26.27 261 SER A N 1
ATOM 2067 C CA . SER A 1 261 ? -3.296 14.848 4.572 1.00 28.29 261 SER A CA 1
ATOM 2068 C C . SER A 1 261 ? -3.318 15.105 3.070 1.00 26.58 261 SER A C 1
ATOM 2069 O O . SER A 1 261 ? -3.173 16.238 2.636 1.00 28.37 261 SER A O 1
ATOM 2072 N N . LYS A 1 262 ? -3.523 14.064 2.267 1.00 26.20 262 LYS A N 1
ATOM 2073 C CA . LYS A 1 262 ? -3.685 14.226 0.811 1.00 25.07 262 LYS A CA 1
ATOM 2074 C C . LYS A 1 262 ? -4.775 15.271 0.470 1.00 26.03 262 LYS A C 1
ATOM 2075 O O . LYS A 1 262 ? -4.756 15.853 -0.610 1.00 31.04 262 LYS A O 1
ATOM 2081 N N . TYR A 1 263 ? -5.725 15.500 1.379 1.00 26.10 263 TYR A N 1
ATOM 2082 C CA . TYR A 1 263 ? -6.713 16.550 1.189 1.00 23.68 263 TYR A CA 1
ATOM 2083 C C . TYR A 1 263 ? -6.081 17.942 1.005 1.00 26.53 263 TYR A C 1
ATOM 2084 O O . TYR A 1 263 ? -6.545 18.740 0.140 1.00 23.67 263 TYR A O 1
ATOM 2093 N N . GLY A 1 264 ? -5.041 18.223 1.814 1.00 27.23 264 GLY A N 1
ATOM 2094 C CA . GLY A 1 264 ? -4.205 19.444 1.650 1.00 26.93 264 GLY A CA 1
ATOM 2095 C C . GLY A 1 264 ? -3.585 19.524 0.255 1.00 26.99 264 GLY A C 1
ATOM 2096 O O . GLY A 1 264 ? -3.525 20.601 -0.349 1.00 27.78 264 GLY A O 1
ATOM 2097 N N . ASP A 1 265 ? -3.101 18.390 -0.257 1.00 25.50 265 ASP A N 1
ATOM 2098 C CA . ASP A 1 265 ? -2.473 18.351 -1.576 1.00 24.15 265 ASP A CA 1
ATOM 2099 C C . ASP A 1 265 ? -3.517 18.631 -2.640 1.00 22.69 265 ASP A C 1
ATOM 2100 O O . ASP A 1 265 ? -3.240 19.363 -3.592 1.00 23.41 265 ASP A O 1
ATOM 2105 N N . TYR A 1 266 ? -4.706 18.046 -2.511 1.00 22.38 266 TYR A N 1
ATOM 2106 C CA . TYR A 1 266 ? -5.813 18.405 -3.402 1.00 23.05 266 TYR A CA 1
ATOM 2107 C C . TYR A 1 266 ? -6.147 19.935 -3.394 1.00 24.00 266 TYR A C 1
ATOM 2108 O O . TYR A 1 266 ? -6.325 20.524 -4.468 1.00 24.25 266 TYR A O 1
ATOM 2117 N N . MET A 1 267 ? -6.280 20.559 -2.213 1.00 25.87 267 MET A N 1
ATOM 2118 C CA . MET A 1 267 ? -6.521 22.026 -2.131 1.00 27.03 267 MET A CA 1
ATOM 2119 C C . MET A 1 267 ? -5.429 22.826 -2.852 1.00 25.09 267 MET A C 1
ATOM 2120 O O . MET A 1 267 ? -5.700 23.819 -3.497 1.00 25.30 267 MET A O 1
ATOM 2125 N N . ASP A 1 268 ? -4.187 22.413 -2.691 1.00 27.20 268 ASP A N 1
ATOM 2126 C CA . ASP A 1 268 ? -3.061 23.103 -3.344 1.00 26.80 268 ASP A CA 1
ATOM 2127 C C . ASP A 1 268 ? -3.059 22.903 -4.855 1.00 24.72 268 ASP A C 1
ATOM 2128 O O . ASP A 1 268 ? -2.752 23.821 -5.615 1.00 24.93 268 ASP A O 1
ATOM 2133 N N . TRP A 1 269 ? -3.464 21.713 -5.267 1.00 24.15 269 TRP A N 1
ATOM 2134 C CA . TRP A 1 269 ? -3.604 21.387 -6.683 1.00 25.28 269 TRP A CA 1
ATOM 2135 C C . TRP A 1 269 ? -4.678 22.269 -7.296 1.00 25.58 269 TRP A C 1
ATOM 2136 O O . TRP A 1 269 ? -4.457 22.817 -8.380 1.00 26.15 269 TRP A O 1
ATOM 2147 N N . CYS A 1 270 ? -5.824 22.401 -6.610 1.00 24.85 270 CYS A N 1
ATOM 2148 C CA . CYS A 1 270 ? -6.889 23.352 -7.035 1.00 24.44 270 CYS A CA 1
ATOM 2149 C C . CYS A 1 270 ? -6.391 24.826 -7.145 1.00 26.23 270 CYS A C 1
ATOM 2150 O O . CYS A 1 270 ? -6.862 25.604 -8.001 1.00 26.47 270 CYS A O 1
ATOM 2153 N N . LYS A 1 271 ? -5.468 25.247 -6.273 1.00 26.76 271 LYS A N 1
ATOM 2154 C CA . LYS A 1 271 ? -4.954 26.640 -6.390 1.00 27.22 271 LYS A CA 1
ATOM 2155 C C . LYS A 1 271 ? -4.130 26.807 -7.656 1.00 26.22 271 LYS A C 1
ATOM 2156 O O . LYS A 1 271 ? -4.119 27.886 -8.276 1.00 25.64 271 LYS A O 1
ATOM 2162 N N . ILE A 1 272 ? -3.415 25.742 -8.028 1.00 25.59 272 ILE A N 1
ATOM 2163 C CA . ILE A 1 272 ? -2.630 25.769 -9.265 1.00 24.66 272 ILE A CA 1
ATOM 2164 C C . ILE A 1 272 ? -3.599 25.878 -10.427 1.00 24.46 272 ILE A C 1
ATOM 2165 O O . ILE A 1 272 ? -3.429 26.702 -11.337 1.00 23.43 272 ILE A O 1
ATOM 2170 N N . ALA A 1 273 ? -4.658 25.075 -10.367 1.00 24.97 273 ALA A N 1
ATOM 2171 C CA . ALA A 1 273 ? -5.636 25.060 -11.434 1.00 25.30 273 ALA A CA 1
ATOM 2172 C C . ALA A 1 273 ? -6.227 26.436 -11.657 1.00 26.21 273 ALA A C 1
ATOM 2173 O O . ALA A 1 273 ? -6.516 26.816 -12.792 1.00 29.38 273 ALA A O 1
ATOM 2175 N N . LEU A 1 274 ? -6.417 27.179 -10.569 1.00 27.95 274 LEU A N 1
ATOM 2176 C CA . LEU A 1 274 ? -7.022 28.535 -10.635 1.00 29.64 274 LEU A CA 1
ATOM 2177 C C . LEU A 1 274 ? -6.019 29.440 -11.332 1.00 28.64 274 LEU A C 1
ATOM 2178 O O . LEU A 1 274 ? -6.355 30.262 -12.165 1.00 27.45 274 LEU A O 1
ATOM 2183 N N . ILE A 1 275 ? -4.755 29.272 -10.984 1.00 30.97 275 ILE A N 1
ATOM 2184 C CA . ILE A 1 275 ? -3.734 30.111 -11.596 1.00 30.01 275 ILE A CA 1
ATOM 2185 C C . ILE A 1 275 ? -3.742 29.860 -13.097 1.00 28.66 275 ILE A C 1
ATOM 2186 O O . ILE A 1 275 ? -3.722 30.809 -13.887 1.00 30.29 275 ILE A O 1
ATOM 2191 N N . MET A 1 276 ? -3.870 28.589 -13.475 1.00 27.81 276 MET A N 1
ATOM 2192 C CA . MET A 1 276 ? -3.879 28.185 -14.880 1.00 27.71 276 MET A CA 1
ATOM 2193 C C . MET A 1 276 ? -5.149 28.669 -15.564 1.00 27.87 276 MET A C 1
ATOM 2194 O O . MET A 1 276 ? -5.100 29.049 -16.696 1.00 30.83 276 MET A O 1
ATOM 2199 N N . GLN A 1 277 ? -6.261 28.703 -14.846 1.00 28.59 277 GLN A N 1
ATOM 2200 C CA . GLN A 1 277 ? -7.547 29.057 -15.451 1.00 32.29 277 GLN A CA 1
ATOM 2201 C C . GLN A 1 277 ? -7.508 30.535 -15.823 1.00 34.78 277 GLN A C 1
ATOM 2202 O O . GLN A 1 277 ? -8.048 30.947 -16.861 1.00 37.42 277 GLN A O 1
ATOM 2208 N N . ASN A 1 278 ? -6.823 31.308 -14.979 1.00 34.72 278 ASN A N 1
ATOM 2209 C CA . ASN A 1 278 ? -6.615 32.749 -15.173 1.00 36.41 278 ASN A CA 1
ATOM 2210 C C . ASN A 1 278 ? -5.479 33.053 -16.156 1.00 35.30 278 ASN A C 1
ATOM 2211 O O . ASN A 1 278 ? -5.200 34.204 -16.428 1.00 37.78 278 ASN A O 1
ATOM 2216 N N . LYS A 1 279 ? -4.844 32.007 -16.680 1.00 33.03 279 LYS A N 1
ATOM 2217 C CA . LYS A 1 279 ? -3.778 32.110 -17.661 1.00 31.58 279 LYS A CA 1
ATOM 2218 C C . LYS A 1 279 ? -2.481 32.702 -17.083 1.00 31.66 279 LYS A C 1
ATOM 2219 O O . LYS A 1 279 ? -1.502 33.019 -17.808 1.00 31.27 279 LYS A O 1
ATOM 2225 N N . ASN A 1 280 ? -2.433 32.807 -15.759 1.00 32.54 280 ASN A N 1
ATOM 2226 C CA . ASN A 1 280 ? -1.269 33.444 -15.138 1.00 32.01 280 ASN A CA 1
ATOM 2227 C C . ASN A 1 280 ? -0.044 32.561 -15.086 1.00 29.11 280 ASN A C 1
ATOM 2228 O O . ASN A 1 280 ? 1.040 33.062 -14.825 1.00 30.71 280 ASN A O 1
ATOM 2233 N N . HIS A 1 281 ? -0.234 31.270 -15.378 1.00 28.91 281 HIS A N 1
ATOM 2234 C CA . HIS A 1 281 ? 0.849 30.283 -15.487 1.00 27.64 281 HIS A CA 1
ATOM 2235 C C . HIS A 1 281 ? 1.788 30.591 -16.645 1.00 28.74 281 HIS A C 1
ATOM 2236 O O . HIS A 1 281 ? 2.935 30.088 -16.688 1.00 29.96 281 HIS A O 1
ATOM 2243 N N . LEU A 1 282 ? 1.332 31.400 -17.594 1.00 29.05 282 LEU A N 1
ATOM 2244 C CA . LEU A 1 282 ? 2.239 31.784 -18.702 1.00 29.78 282 LEU A CA 1
ATOM 2245 C C . LEU A 1 282 ? 3.001 33.072 -18.422 1.00 31.60 282 LEU A C 1
ATOM 2246 O O . LEU A 1 282 ? 3.628 33.611 -19.331 1.00 37.68 282 LEU A O 1
ATOM 2251 N N . THR A 1 283 ? 2.943 33.579 -17.191 1.00 32.76 283 THR A N 1
ATOM 2252 C CA . THR A 1 283 ? 3.786 34.735 -16.768 1.00 33.94 283 THR A CA 1
ATOM 2253 C C . THR A 1 283 ? 4.859 34.248 -15.783 1.00 33.84 283 THR A C 1
ATOM 2254 O O . THR A 1 283 ? 4.672 33.226 -15.115 1.00 34.97 283 THR A O 1
ATOM 2258 N N . PRO A 1 284 ? 5.987 34.977 -15.650 1.00 34.68 284 PRO A N 1
ATOM 2259 C CA . PRO A 1 284 ? 7.013 34.460 -14.715 1.00 35.80 284 PRO A CA 1
ATOM 2260 C C . PRO A 1 284 ? 6.492 34.429 -13.275 1.00 34.51 284 PRO A C 1
ATOM 2261 O O . PRO A 1 284 ? 6.753 33.482 -12.537 1.00 40.12 284 PRO A O 1
ATOM 2265 N N . GLU A 1 285 ? 5.756 35.455 -12.894 1.00 35.43 285 GLU A N 1
ATOM 2266 C CA . GLU A 1 285 ? 5.108 35.556 -11.593 1.00 38.73 285 GLU A CA 1
ATOM 2267 C C . GLU A 1 285 ? 4.204 34.363 -11.314 1.00 33.60 285 GLU A C 1
ATOM 2268 O O . GLU A 1 285 ? 4.359 33.689 -10.282 1.00 32.68 285 GLU A O 1
ATOM 2274 N N . GLY A 1 286 ? 3.236 34.134 -12.211 1.00 31.16 286 GLY A N 1
ATOM 2275 C CA . GLY A 1 286 ? 2.376 32.947 -12.089 1.00 30.02 286 GLY A CA 1
ATOM 2276 C C . GLY A 1 286 ? 3.179 31.629 -12.020 1.00 28.83 286 GLY A C 1
ATOM 2277 O O . GLY A 1 286 ? 2.893 30.750 -11.210 1.00 26.30 286 GLY A O 1
ATOM 2278 N N . LEU A 1 287 ? 4.168 31.477 -12.891 1.00 28.78 287 LEU A N 1
ATOM 2279 C CA . LEU A 1 287 ? 4.969 30.259 -12.909 1.00 28.44 287 LEU A CA 1
ATOM 2280 C C . LEU A 1 287 ? 5.602 30.071 -11.504 1.00 29.96 287 LEU A C 1
ATOM 2281 O O . LEU A 1 287 ? 5.581 28.968 -10.952 1.00 29.67 287 LEU A O 1
ATOM 2286 N N . ASN A 1 288 ? 6.174 31.147 -10.953 1.00 31.24 288 ASN A N 1
ATOM 2287 C CA . ASN A 1 288 ? 6.774 31.097 -9.644 1.00 32.43 288 ASN A CA 1
ATOM 2288 C C . ASN A 1 288 ? 5.790 30.840 -8.507 1.00 31.59 288 ASN A C 1
ATOM 2289 O O . ASN A 1 288 ? 6.129 30.080 -7.596 1.00 32.06 288 ASN A O 1
ATOM 2294 N N . GLU A 1 289 ? 4.571 31.398 -8.562 1.00 30.94 289 GLU A N 1
ATOM 2295 C CA . GLU A 1 289 ? 3.561 30.953 -7.570 1.00 32.09 289 GLU A CA 1
ATOM 2296 C C . GLU A 1 289 ? 3.342 29.439 -7.643 1.00 28.96 289 GLU A C 1
ATOM 2297 O O . GLU A 1 289 ? 3.147 28.797 -6.625 1.00 27.93 289 GLU A O 1
ATOM 2303 N N . ILE A 1 290 ? 3.322 28.889 -8.852 1.00 27.83 290 ILE A N 1
ATOM 2304 C CA . ILE A 1 290 ? 3.065 27.444 -9.042 1.00 27.76 290 ILE A CA 1
ATOM 2305 C C . ILE A 1 290 ? 4.261 26.634 -8.506 1.00 28.13 290 ILE A C 1
ATOM 2306 O O . ILE A 1 290 ? 4.028 25.615 -7.800 1.00 28.32 290 ILE A O 1
ATOM 2311 N N . ARG A 1 291 ? 5.514 27.088 -8.769 1.00 27.73 291 ARG A N 1
ATOM 2312 C CA . ARG A 1 291 ? 6.665 26.381 -8.220 1.00 28.87 291 ARG A CA 1
ATOM 2313 C C . ARG A 1 291 ? 6.525 26.378 -6.687 1.00 29.24 291 ARG A C 1
ATOM 2314 O O . 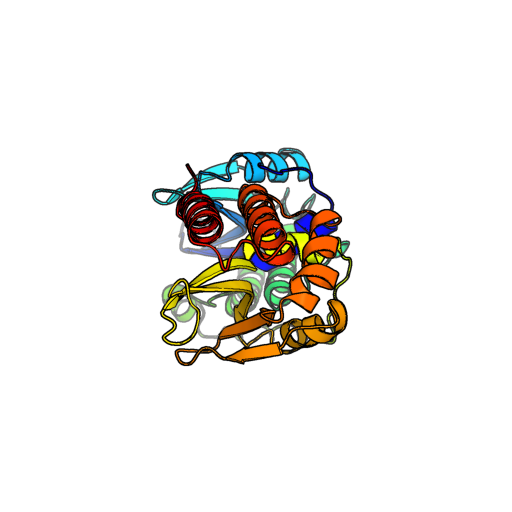ARG A 1 291 ? 6.815 25.383 -6.038 1.00 30.75 291 ARG A O 1
ATOM 2322 N N . ALA A 1 292 ? 6.062 27.481 -6.099 1.00 29.99 292 ALA A N 1
ATOM 2323 C CA . ALA A 1 292 ? 6.008 27.533 -4.628 1.00 32.34 292 ALA A CA 1
ATOM 2324 C C . ALA A 1 292 ? 4.885 26.640 -4.103 1.00 30.78 292 ALA A C 1
ATOM 2325 O O . ALA A 1 292 ? 5.070 25.967 -3.105 1.00 33.42 292 ALA A O 1
ATOM 2327 N N . LEU A 1 293 ? 3.735 26.603 -4.759 1.00 29.54 293 LEU A N 1
ATOM 2328 C CA . LEU A 1 293 ? 2.673 25.668 -4.334 1.00 28.98 293 LEU A CA 1
ATOM 2329 C C . LEU A 1 293 ? 3.142 24.224 -4.422 1.00 28.83 293 LEU A C 1
ATOM 2330 O O . LEU A 1 293 ? 2.916 23.453 -3.499 1.00 30.39 293 LEU A O 1
ATOM 2335 N N . LYS A 1 294 ? 3.748 23.857 -5.550 1.00 29.81 294 LYS A N 1
ATOM 2336 C CA . LYS A 1 294 ? 4.270 22.501 -5.784 1.00 32.63 294 LYS A CA 1
ATOM 2337 C C . LYS A 1 294 ? 5.217 22.059 -4.687 1.00 30.85 294 LYS A C 1
ATOM 2338 O O . LYS A 1 294 ? 5.143 20.935 -4.173 1.00 32.67 294 LYS A O 1
ATOM 2344 N N . GLY A 1 295 ? 6.131 22.955 -4.387 1.00 31.50 295 GLY A N 1
ATOM 2345 C CA . GLY A 1 295 ? 7.149 22.733 -3.385 1.00 34.29 295 GLY A CA 1
ATOM 2346 C C . GLY A 1 295 ? 6.511 22.231 -2.126 1.00 35.78 295 GLY A C 1
ATOM 2347 O O . GLY A 1 295 ? 6.921 21.229 -1.618 1.00 41.29 295 GLY A O 1
ATOM 2348 N N . GLY A 1 296 ? 5.464 22.900 -1.644 1.00 36.16 296 GLY A N 1
ATOM 2349 C CA . GLY A 1 296 ? 4.875 22.498 -0.374 1.00 36.51 296 GLY A CA 1
ATOM 2350 C C . GLY A 1 296 ? 3.826 21.398 -0.456 1.00 36.90 296 GLY A C 1
ATOM 2351 O O . GLY A 1 296 ? 3.236 21.035 0.544 1.00 40.30 296 GLY A O 1
ATOM 2352 N N . MET A 1 297 ? 3.557 20.862 -1.632 1.00 36.39 297 MET A N 1
ATOM 2353 C CA . MET A 1 297 ? 2.552 19.813 -1.656 1.00 34.00 297 MET A CA 1
ATOM 2354 C C . MET A 1 297 ? 3.209 18.459 -1.793 1.00 32.93 297 MET A C 1
ATOM 2355 O O . MET A 1 297 ? 4.440 18.358 -1.979 1.00 33.37 297 MET A O 1
ATOM 2360 N N . ASN A 1 298 ? 2.391 17.421 -1.619 1.00 36.89 298 ASN A N 1
ATOM 2361 C CA . ASN A 1 298 ? 2.861 16.044 -1.687 1.00 35.13 298 ASN A CA 1
ATOM 2362 C C . ASN A 1 298 ? 4.160 15.934 -0.873 1.00 38.49 298 ASN A C 1
ATOM 2363 O O . ASN A 1 298 ? 4.203 16.295 0.319 1.00 41.08 298 ASN A O 1
ATOM 2368 N N . LYS A 1 299 ? 5.225 15.474 -1.514 1.00 39.39 299 LYS A N 1
ATOM 2369 C CA . LYS A 1 299 ? 6.488 15.172 -0.785 1.00 38.71 299 LYS A CA 1
ATOM 2370 C C . LYS A 1 299 ? 7.133 16.418 -0.147 1.00 37.06 299 LYS A C 1
ATOM 2371 O O . LYS A 1 299 ? 7.978 16.311 0.743 1.00 46.85 299 LYS A O 1
ATOM 2377 N N . GLY A 1 300 ? 6.706 17.604 -0.563 1.00 37.91 300 GLY A N 1
ATOM 2378 C CA . GLY A 1 300 ? 7.195 18.826 0.072 1.00 40.25 300 GLY A CA 1
ATOM 2379 C C . GLY A 1 300 ? 6.432 19.235 1.336 1.00 39.81 300 GLY A C 1
ATOM 2380 O O . GLY A 1 300 ? 6.871 20.139 2.036 1.00 35.88 300 GLY A O 1
ATOM 2381 N N . ARG A 1 301 ? 5.295 18.587 1.620 1.00 39.23 301 ARG A N 1
ATOM 2382 C CA . ARG A 1 301 ? 4.424 19.027 2.741 1.00 40.31 301 ARG A CA 1
ATOM 2383 C C . ARG A 1 301 ? 4.964 18.718 4.164 1.00 38.18 301 ARG A C 1
ATOM 2384 O O . ARG A 1 301 ? 5.271 17.569 4.473 1.00 41.79 301 ARG A O 1
ATOM 2392 N N . LEU A 1 302 ? 5.050 19.748 5.025 1.00 46.61 302 LEU A N 1
ATOM 2393 C CA . LEU A 1 302 ? 5.543 19.601 6.438 1.00 47.31 302 LEU A CA 1
ATOM 2394 C C . LEU A 1 302 ? 4.523 18.967 7.411 1.00 47.66 302 LEU A C 1
ATOM 2395 O O . LEU A 1 302 ? 4.827 18.050 8.218 1.00 49.33 302 LEU A O 1
#

B-factor: mean 37.1, std 11.72, range [18.75, 85.06]

Secondary structure (DSSP, 8-state):
--B----HHHHHHHHHHHEEEEEEEEE-TTSTTSEEEEEEEEEEEEGGGHHHHHHHHHHTTT-SEEEEEETTEEEEEE--HHHIIIIIHHHHHHS---STHHHHHHHHHHHHHHHHTTGGGSHHHHHHHHHHHTTSTT---HHHHHH-TTPPPPPPP---------HHHHHHHHHHHEEEEEEEEE-SSSTTSEEEEEEEEEEEEGGGHHHHHHHHHHHT--EEEE-TTSSEEEEEE--HHHIIIIIHHHHHHS---BTHHHHHHHHHHHHHHHHTTGGGSHHHHHHHHHHHHTSGGG--

CATH classification: 3.10.28.10 (+1 more: 3.10.28.10)

Nearest PDB structures (foldseek):
  4lox-assembly1_A  TM=1.003E+00  e=2.638E-59  Sordaria macrospora k-hell
  5e67-assembly1_A  TM=9.941E-01  e=1.147E-51  Sordaria macrospora k-hell
  5e5o-assembly1_A  TM=9.997E-01  e=3.281E-51  Sordaria macrospora k-hell
  5e63-assembly1_A  TM=9.979E-01  e=5.705E-51  Sordaria macrospora k-hell
  4z1z-assembly2_B  TM=9.909E-01  e=1.411E-49  Sordaria macrospora k-hell

Solvent-accessible surface area: 15188 Å² total; per-residue (Å²): 48,99,20,20,181,38,44,48,53,4,0,0,0,6,0,2,16,54,2,38,0,52,4,121,12,112,120,42,109,180,82,202,25,21,27,44,8,25,1,11,0,5,2,48,12,48,115,100,19,49,66,1,0,98,31,0,59,102,66,8,63,42,39,29,51,40,142,148,60,34,150,44,42,50,7,0,103,2,108,49,40,125,44,0,66,127,61,0,11,69,24,1,66,145,61,43,1,14,1,42,30,14,0,3,1,54,0,0,50,96,0,2,85,28,17,54,92,128,56,28,89,67,97,188,0,0,63,93,0,0,16,11,36,18,21,5,75,204,18,32,54,150,86,6,107,80,43,11,111,110,28,113,77,28,121,80,33,151,56,91,132,42,136,22,52,34,36,62,0,0,0,0,0,0,10,22,37,6,37,1,59,11,62,41,108,121,16,167,106,48,204,32,11,63,67,6,31,3,15,0,24,0,56,24,76,32,120,11,68,173,8,0,101,40,0,51,92,84,16,44,12,22,88,49,68,122,11,113,193,15,63,102,11,44,0,7,1,65,82,56,82,30,0,58,52,88,0,30,64,32,0,114,114,44,80,0,5,0,1,47,33,0,10,7,60,21,0,31,100,0,3,99,20,13,84,79,134,67,24,83,49,81,124,1,4,78,93,0,100,76,38,67,47,35,5,51,208,45,55,221